Protein AF-G3PM82-F1 (afdb_monomer)

Solvent-accessible surface area (backbone atoms only — not comparable to full-atom values): 16619 Å² total; per-residue (Å²): 110,69,71,59,53,49,53,54,51,49,52,54,50,53,56,52,40,70,67,42,54,82,93,47,42,71,55,34,51,50,52,50,54,42,49,48,44,59,65,75,55,52,67,72,57,50,78,48,68,50,74,61,22,32,58,76,69,50,42,43,78,74,41,49,63,43,53,50,53,34,48,54,30,49,53,53,30,51,56,34,45,52,56,34,51,55,49,53,50,50,50,37,75,74,34,44,57,97,89,51,92,56,72,83,80,55,70,69,57,50,50,51,48,49,53,36,47,49,53,30,56,50,33,49,51,51,30,51,51,41,46,51,53,41,51,58,51,51,61,55,51,56,71,38,93,74,36,51,67,44,25,65,64,50,38,52,51,50,50,52,35,51,53,34,62,73,67,61,85,64,91,77,84,74,79,72,75,88,64,97,76,76,50,72,68,60,50,51,50,52,41,52,51,32,53,74,70,63,38,41,55,59,35,55,52,48,41,59,54,44,20,72,78,38,68,64,44,92,55,30,44,92,89,49,60,64,62,61,37,51,52,51,54,50,52,55,60,74,39,64,98,55,74,21,47,38,30,59,32,64,67,92,60,83,52,61,67,44,53,52,52,45,50,51,47,50,51,53,48,51,53,52,49,52,53,54,51,52,54,52,54,52,53,53,55,54,50,57,59,52,62,73,72,69,72,135

Sequence (296 aa):
LFQNIQRKFGSITHASVRFLGERLQRMGNQFLSSLEVMTSRSQCPTVLLDAETLVSCGLLETLKFSVLELQEHLDTYNAKREAAEAWLENCRKTFGDKDGGQGPNTHAQELELCRRLYKLHFQLLLLFQAYCKLISRVDTMKREAEVTNMSEELTVLESCLKDAETGSDGPEDVCMTESPQTNTETAIQSLIETLRARDFGSALSQVKVFRSLWPSDIFGSEADDAVQTLLHIYFRHQTLGQTGCLAVVGPSRDLSPASARLTELNLQIREALGRAQAVQALGVSTGLYRSTQTSP

Organism: Gasterosteus aculeatus (NCBI:txid69293)

pLDDT: mean 84.85, std 14.96, range [39.56, 98.31]

Radius of gyration: 25.25 Å; Cα contacts (8 Å, |Δi|>4): 262; chains: 1; bounding box: 61×33×91 Å

Secondary structure (DSSP, 8-state):
-HHHHHHHHHHHHHHHHHH--GGGHHHHHHHHHHHHHHHHS--PPEEEE-HHHHHHTSHHHHHHHHHHHHHHHHHHHHHHHHHHHHHHHHHHHHH--TTS---PPPHHHHHHHHHHHHHHHHHHHHHHHHHHHHHHHHHHHTTSTT-EE-HHHHHHHHHHHHHHHHH--S---------TT--HHHHHHHHHHHHHTT-HHHHHHHHHHHHHHSTTSTT--TTS-HHHHHHHHHHHHHTTT-SSEEEEES----SHHHHHHHHHHHHHHHHHHHHHHHHHHHHHHHHHHHHTS---

Structure (mmCIF, N/CA/C/O backbone):
data_AF-G3PM82-F1
#
_entry.id   AF-G3PM82-F1
#
loop_
_atom_site.group_PDB
_atom_site.id
_atom_site.type_symbol
_atom_site.label_atom_id
_atom_site.label_alt_id
_atom_site.label_comp_id
_atom_site.label_asym_id
_atom_site.label_entity_id
_atom_site.label_seq_id
_atom_site.pdbx_PDB_ins_code
_atom_site.Cartn_x
_atom_site.Cartn_y
_atom_site.Cartn_z
_atom_site.occupancy
_atom_site.B_iso_or_equiv
_atom_site.auth_seq_id
_atom_site.auth_comp_id
_atom_site.auth_asym_id
_atom_site.auth_atom_id
_atom_site.pdbx_PDB_model_num
ATOM 1 N N . LEU A 1 1 ? 2.591 -3.358 6.457 1.00 72.25 1 LEU A N 1
ATOM 2 C CA . LEU A 1 1 ? 2.849 -3.804 5.058 1.00 72.25 1 LEU A CA 1
ATOM 3 C C . LEU A 1 1 ? 2.966 -2.643 4.060 1.00 72.25 1 LEU A C 1
ATOM 5 O O . LEU A 1 1 ? 4.019 -2.492 3.449 1.00 72.25 1 LEU A O 1
ATOM 9 N N . PHE A 1 2 ? 1.927 -1.817 3.894 1.00 77.56 2 PHE A N 1
ATOM 10 C CA . PHE A 1 2 ? 1.880 -0.772 2.859 1.00 77.56 2 PHE A CA 1
ATOM 11 C C . PHE A 1 2 ? 3.027 0.255 2.938 1.00 77.56 2 PHE A C 1
ATOM 13 O O . PHE A 1 2 ? 3.678 0.518 1.931 1.00 77.56 2 PHE A O 1
ATOM 20 N N . GLN A 1 3 ? 3.371 0.739 4.136 1.00 77.56 3 GLN A N 1
ATOM 21 C CA . GLN A 1 3 ? 4.519 1.639 4.339 1.00 77.56 3 GLN A CA 1
ATOM 22 C C . GLN A 1 3 ? 5.852 1.030 3.854 1.00 77.56 3 GLN A C 1
ATOM 24 O O . GLN A 1 3 ? 6.690 1.713 3.266 1.00 77.56 3 GLN A O 1
ATOM 29 N N . ASN A 1 4 ? 6.053 -0.279 4.052 1.00 83.81 4 ASN A N 1
ATOM 30 C CA . ASN A 1 4 ? 7.244 -0.986 3.573 1.00 83.81 4 ASN A CA 1
ATOM 31 C C . ASN A 1 4 ? 7.262 -1.047 2.036 1.00 83.81 4 ASN A C 1
ATOM 33 O O . ASN A 1 4 ? 8.284 -0.746 1.416 1.00 83.81 4 ASN A O 1
ATOM 37 N N . ILE A 1 5 ? 6.110 -1.355 1.424 1.00 88.62 5 ILE A N 1
ATOM 38 C CA . ILE A 1 5 ? 5.932 -1.323 -0.033 1.00 88.62 5 ILE A CA 1
ATOM 39 C C . ILE A 1 5 ? 6.270 0.067 -0.577 1.00 88.62 5 ILE A C 1
ATOM 41 O O . ILE A 1 5 ? 7.096 0.153 -1.481 1.00 88.62 5 ILE A O 1
ATOM 45 N N . GLN A 1 6 ? 5.716 1.140 0.000 1.00 87.25 6 GLN A N 1
ATOM 46 C CA . GLN A 1 6 ? 5.994 2.521 -0.411 1.00 87.25 6 GLN A CA 1
ATOM 47 C C . GLN A 1 6 ? 7.481 2.871 -0.309 1.00 87.25 6 GLN A C 1
ATOM 49 O O . GLN A 1 6 ? 8.041 3.427 -1.251 1.00 87.25 6 GLN A O 1
ATOM 54 N N . ARG A 1 7 ? 8.149 2.507 0.794 1.00 89.44 7 ARG A N 1
ATOM 55 C CA . ARG A 1 7 ? 9.582 2.777 0.992 1.00 89.44 7 ARG A CA 1
ATOM 56 C C . ARG A 1 7 ? 10.444 2.088 -0.066 1.00 89.44 7 ARG A C 1
ATOM 58 O O . ARG A 1 7 ? 11.275 2.733 -0.704 1.00 89.44 7 ARG A O 1
ATOM 65 N N . LYS A 1 8 ? 10.228 0.785 -0.280 1.00 92.44 8 LYS A N 1
ATOM 66 C CA . LYS A 1 8 ? 10.962 0.002 -1.288 1.00 92.44 8 LYS A CA 1
ATOM 67 C C . LYS A 1 8 ? 10.672 0.504 -2.702 1.00 92.44 8 LYS A C 1
ATOM 69 O O . LYS A 1 8 ? 11.597 0.689 -3.487 1.00 92.44 8 LYS A O 1
ATOM 74 N N . PHE A 1 9 ? 9.405 0.783 -3.000 1.00 94.44 9 PHE A N 1
ATOM 75 C CA . PHE A 1 9 ? 8.969 1.328 -4.282 1.00 94.44 9 PHE A CA 1
ATOM 76 C C . PHE A 1 9 ? 9.581 2.703 -4.573 1.00 94.44 9 PHE A C 1
ATOM 78 O O . PHE A 1 9 ? 10.056 2.951 -5.681 1.00 94.44 9 PHE A O 1
ATOM 85 N N . GLY A 1 10 ? 9.628 3.586 -3.575 1.00 95.06 10 GLY A N 1
ATOM 86 C CA . GLY A 1 10 ? 10.285 4.883 -3.690 1.00 95.06 10 GLY A CA 1
ATOM 87 C C . GLY A 1 10 ? 11.775 4.735 -3.971 1.00 95.06 10 GLY A C 1
ATOM 88 O O . GLY A 1 10 ? 12.281 5.324 -4.926 1.00 95.06 10 GLY A O 1
ATOM 89 N N . SER A 1 11 ? 12.462 3.884 -3.204 1.00 95.31 11 SER A N 1
ATOM 90 C CA . SER A 1 11 ? 13.895 3.619 -3.374 1.00 95.31 11 SER A CA 1
ATOM 91 C C . SER A 1 11 ? 14.235 3.134 -4.788 1.00 95.31 11 SER A C 1
ATOM 93 O O . SER A 1 11 ? 15.052 3.757 -5.473 1.00 95.31 11 SER A O 1
ATOM 95 N N . ILE A 1 12 ? 13.561 2.083 -5.270 1.00 96.25 12 ILE A N 1
ATOM 96 C CA . ILE A 1 12 ? 13.831 1.526 -6.601 1.00 96.25 12 ILE A CA 1
ATOM 97 C C . ILE A 1 12 ? 13.481 2.515 -7.719 1.00 96.25 12 ILE A C 1
ATOM 99 O O . ILE A 1 12 ? 14.230 2.622 -8.692 1.00 96.25 12 ILE A O 1
ATOM 103 N N . THR A 1 13 ? 12.391 3.276 -7.581 1.00 97.00 13 THR A N 1
ATOM 104 C CA . THR A 1 13 ? 11.971 4.262 -8.587 1.00 97.00 13 THR A CA 1
ATOM 105 C C . THR A 1 13 ? 12.987 5.392 -8.691 1.00 97.00 13 THR A C 1
ATOM 107 O O . THR A 1 13 ? 13.466 5.680 -9.786 1.00 97.00 13 THR A O 1
ATOM 110 N N . HIS A 1 14 ? 13.395 5.987 -7.566 1.00 96.38 14 HIS A N 1
ATOM 111 C CA . HIS A 1 14 ? 14.404 7.046 -7.563 1.00 96.38 14 HIS A CA 1
ATOM 112 C C . HIS A 1 14 ? 15.742 6.570 -8.126 1.00 96.38 14 HIS A C 1
ATOM 114 O O . HIS A 1 14 ? 16.330 7.253 -8.966 1.00 96.38 14 HIS A O 1
ATOM 120 N N . ALA A 1 15 ? 16.214 5.396 -7.702 1.00 94.25 15 ALA A N 1
ATOM 121 C CA . ALA A 1 15 ? 17.472 4.842 -8.187 1.00 94.25 15 ALA A CA 1
ATOM 122 C C . ALA A 1 15 ? 17.413 4.538 -9.695 1.00 94.25 15 ALA A C 1
ATOM 124 O O . ALA A 1 15 ? 18.350 4.852 -10.429 1.00 94.25 15 ALA A O 1
ATOM 125 N N . SER A 1 16 ? 16.284 4.014 -10.180 1.00 94.31 16 SER A N 1
ATOM 126 C CA . SER A 1 16 ? 16.083 3.746 -11.605 1.00 94.31 16 SER A CA 1
ATOM 127 C C . SER A 1 16 ? 16.054 5.029 -12.432 1.00 94.31 16 SER A C 1
ATOM 129 O O . SER A 1 16 ? 16.723 5.106 -13.456 1.00 94.31 16 SER A O 1
ATOM 131 N N . VAL A 1 17 ? 15.329 6.060 -11.986 1.00 94.25 17 VAL A N 1
ATOM 132 C CA . VAL A 1 17 ? 15.235 7.346 -12.698 1.00 94.25 17 VAL A CA 1
ATOM 133 C C . VAL A 1 17 ? 16.581 8.071 -12.731 1.00 94.25 17 VAL A C 1
ATOM 135 O O . VAL A 1 17 ? 16.946 8.620 -13.769 1.00 94.25 17 VAL A O 1
ATOM 138 N N . ARG A 1 18 ? 17.364 8.012 -11.644 1.00 90.94 18 ARG A N 1
ATOM 139 C CA . ARG A 1 18 ? 18.742 8.533 -11.616 1.00 90.94 18 ARG A CA 1
ATOM 140 C C . ARG A 1 18 ? 19.641 7.847 -12.640 1.00 90.94 18 ARG A C 1
ATOM 142 O O . ARG A 1 18 ? 20.514 8.506 -13.200 1.00 90.94 18 ARG A O 1
ATOM 149 N N . PHE A 1 19 ? 19.417 6.565 -12.923 1.00 88.62 19 PHE A N 1
ATOM 150 C CA . PHE A 1 19 ? 20.178 5.829 -13.930 1.00 88.62 19 PHE A CA 1
ATOM 151 C C . PHE A 1 19 ? 19.865 6.284 -15.369 1.00 88.62 19 PHE A C 1
ATOM 153 O O . PHE A 1 19 ? 20.760 6.282 -16.213 1.00 88.62 19 PHE A O 1
ATOM 160 N N . LEU A 1 20 ? 18.646 6.757 -15.650 1.00 89.81 20 LEU A N 1
ATOM 161 C CA . LEU A 1 20 ? 18.225 7.156 -17.001 1.00 89.81 20 LEU A CA 1
ATOM 162 C C . LEU A 1 20 ? 19.025 8.352 -17.550 1.00 89.81 20 LEU A C 1
ATOM 164 O O . LEU A 1 20 ? 19.278 9.335 -16.849 1.00 89.81 20 LEU A O 1
ATOM 168 N N . GLY A 1 21 ? 19.408 8.290 -18.824 1.00 87.44 21 GLY A N 1
ATOM 169 C CA . GLY A 1 21 ? 19.969 9.407 -19.580 1.00 87.44 21 GLY A CA 1
ATOM 170 C C . GLY A 1 21 ? 18.910 10.405 -20.060 1.00 87.44 21 GLY A C 1
ATOM 171 O O . GLY A 1 21 ? 17.703 10.156 -19.994 1.00 87.44 21 GLY A O 1
ATOM 172 N N . GLU A 1 22 ? 19.363 11.546 -20.589 1.00 87.19 22 GLU A N 1
ATOM 173 C CA . GLU A 1 22 ? 18.525 12.693 -20.995 1.00 87.19 22 GLU A CA 1
ATOM 174 C C . GLU A 1 22 ? 17.340 12.320 -21.899 1.00 87.19 22 GLU A C 1
ATOM 176 O O . GLU A 1 22 ? 16.237 12.846 -21.748 1.00 87.19 22 GLU A O 1
ATOM 181 N N . ARG A 1 23 ? 17.532 11.348 -22.798 1.00 87.44 23 ARG A N 1
ATOM 182 C CA . ARG A 1 23 ? 16.510 10.895 -23.759 1.00 87.44 23 ARG A CA 1
ATOM 183 C C . ARG A 1 23 ? 15.268 10.305 -23.090 1.00 87.44 23 ARG A C 1
ATOM 185 O O . ARG A 1 23 ? 14.182 10.373 -23.661 1.00 87.44 23 ARG A O 1
ATOM 192 N N . LEU A 1 24 ? 15.423 9.721 -21.902 1.00 91.50 24 LEU A N 1
ATOM 193 C CA . LEU A 1 24 ? 14.350 9.069 -21.150 1.00 91.50 24 LEU A CA 1
ATOM 194 C C . LEU A 1 24 ? 13.946 9.857 -19.896 1.00 91.50 24 LEU A C 1
ATOM 196 O O . LEU A 1 24 ? 13.028 9.439 -19.193 1.00 91.50 24 LEU A O 1
ATOM 200 N N . GLN A 1 25 ? 14.539 11.032 -19.650 1.00 89.88 25 GLN A N 1
ATOM 201 C CA . GLN A 1 25 ? 14.240 11.867 -18.477 1.00 89.88 25 GLN A CA 1
ATOM 202 C C . GLN A 1 25 ? 12.761 12.244 -18.365 1.00 89.88 25 GLN A C 1
ATOM 204 O O . GLN A 1 25 ? 12.193 12.193 -17.279 1.00 89.88 25 GLN A O 1
ATOM 209 N N . ARG A 1 26 ? 12.084 12.539 -19.485 1.00 92.69 26 ARG A N 1
ATOM 210 C CA . ARG A 1 26 ? 10.634 12.816 -19.467 1.00 92.69 26 ARG A CA 1
ATOM 211 C C . ARG A 1 26 ? 9.824 11.639 -18.919 1.00 92.69 26 ARG A C 1
ATOM 213 O O . ARG A 1 26 ? 8.893 11.854 -18.152 1.00 92.69 26 ARG A O 1
ATOM 220 N N . MET A 1 27 ? 10.188 10.412 -19.291 1.00 94.50 27 MET A N 1
ATOM 221 C CA . MET A 1 27 ? 9.552 9.200 -18.767 1.00 94.50 27 MET A CA 1
ATOM 222 C C . MET A 1 27 ? 9.918 8.988 -17.294 1.00 94.50 27 MET A C 1
ATOM 224 O O . MET A 1 27 ? 9.054 8.653 -16.491 1.00 94.50 27 MET A O 1
ATOM 228 N N . GLY A 1 28 ? 11.172 9.268 -16.925 1.00 95.56 28 GLY A N 1
ATOM 229 C CA . GLY A 1 28 ? 11.622 9.303 -15.534 1.00 95.56 28 GLY A CA 1
ATOM 230 C C . GLY A 1 28 ? 10.757 10.211 -14.657 1.00 95.56 28 GLY A C 1
ATOM 231 O O . GLY A 1 28 ? 10.273 9.783 -13.613 1.00 95.56 28 GLY A O 1
ATOM 232 N N . ASN A 1 29 ? 10.458 11.421 -15.128 1.00 96.38 29 ASN A N 1
ATOM 233 C CA . ASN A 1 29 ? 9.584 12.357 -14.421 1.00 96.38 29 ASN A CA 1
ATOM 234 C C . ASN A 1 29 ? 8.150 11.828 -14.274 1.00 96.38 29 ASN A C 1
ATOM 236 O O . ASN A 1 29 ? 7.549 12.006 -13.221 1.00 96.38 29 ASN A O 1
ATOM 240 N N . GLN A 1 30 ? 7.611 11.124 -15.276 1.00 96.94 30 GLN A N 1
ATOM 241 C CA . GLN A 1 30 ? 6.291 10.489 -15.161 1.00 96.94 30 GLN A CA 1
ATOM 242 C C . GLN A 1 30 ? 6.272 9.383 -14.094 1.00 96.94 30 GLN A C 1
ATOM 244 O O . GLN A 1 30 ? 5.298 9.273 -13.347 1.00 96.94 30 GLN A O 1
ATOM 249 N N . PHE A 1 31 ? 7.348 8.596 -13.976 1.00 97.62 31 PHE A N 1
ATOM 250 C CA . PHE A 1 31 ? 7.500 7.633 -12.882 1.00 97.62 31 PHE A CA 1
ATOM 251 C C . PHE A 1 31 ? 7.539 8.326 -11.517 1.00 97.62 31 PHE A C 1
ATOM 253 O O . PHE A 1 31 ? 6.850 7.888 -10.598 1.00 97.62 31 PHE A O 1
ATOM 260 N N . LEU A 1 32 ? 8.272 9.436 -11.391 1.00 97.06 32 LEU A N 1
ATOM 261 C CA . LEU A 1 32 ? 8.309 10.222 -10.155 1.00 97.06 32 LEU A CA 1
ATOM 262 C C . LEU A 1 32 ? 6.938 10.815 -9.804 1.00 97.06 32 LEU A C 1
ATOM 264 O O . LEU A 1 32 ? 6.521 10.719 -8.655 1.00 97.06 32 LEU A O 1
ATOM 268 N N . SER A 1 33 ? 6.187 11.335 -10.780 1.00 96.31 33 SER A N 1
ATOM 269 C CA . SER A 1 33 ? 4.808 11.789 -10.554 1.00 96.31 33 SER A CA 1
ATOM 270 C C . SER A 1 33 ? 3.883 10.645 -10.124 1.00 96.31 33 SER A C 1
ATOM 272 O O . SER A 1 33 ? 3.011 10.833 -9.280 1.00 96.31 33 SER A O 1
ATOM 274 N N . SER A 1 34 ? 4.062 9.440 -10.678 1.00 95.19 34 SER A N 1
ATOM 275 C CA . SER A 1 34 ? 3.316 8.251 -10.245 1.00 95.19 34 SER A CA 1
ATOM 276 C C . SER A 1 34 ? 3.664 7.865 -8.806 1.00 95.19 34 SER A C 1
ATOM 278 O O . SER A 1 34 ? 2.756 7.554 -8.037 1.00 95.19 34 SER A O 1
ATOM 280 N N . LEU A 1 35 ? 4.945 7.925 -8.432 1.00 94.50 35 LEU A N 1
ATOM 281 C CA . LEU A 1 35 ? 5.411 7.700 -7.065 1.00 94.50 35 LEU A CA 1
ATOM 282 C C . LEU A 1 35 ? 4.828 8.729 -6.089 1.00 94.50 35 LEU A C 1
ATOM 284 O O . LEU A 1 35 ? 4.377 8.353 -5.015 1.00 94.50 35 LEU A O 1
ATOM 288 N N . GLU A 1 36 ? 4.793 10.004 -6.465 1.00 93.06 36 GLU A N 1
ATOM 289 C CA . GLU A 1 36 ? 4.250 11.076 -5.629 1.00 93.06 36 GLU A CA 1
ATOM 290 C C . GLU A 1 36 ? 2.768 10.857 -5.305 1.00 93.06 36 GLU A C 1
ATOM 292 O O . GLU A 1 36 ? 2.355 10.987 -4.152 1.00 93.06 36 GLU A O 1
ATOM 297 N N . VAL A 1 37 ? 1.953 10.471 -6.292 1.00 91.12 37 VAL A N 1
ATOM 298 C CA . VAL A 1 37 ? 0.534 10.145 -6.058 1.00 91.12 37 VAL A CA 1
ATOM 299 C C . VAL A 1 37 ? 0.406 8.948 -5.104 1.00 91.12 37 VAL A C 1
ATOM 301 O O . VAL A 1 37 ? -0.406 8.988 -4.181 1.00 91.12 37 VAL A O 1
ATOM 304 N N . MET A 1 38 ? 1.258 7.937 -5.288 1.00 85.94 38 MET A N 1
ATOM 305 C CA . MET A 1 38 ? 1.384 6.726 -4.463 1.00 85.94 38 MET A CA 1
ATOM 306 C C . MET A 1 38 ? 1.875 6.967 -3.023 1.00 85.94 38 MET A C 1
ATOM 308 O O . MET A 1 38 ? 1.751 6.077 -2.181 1.00 85.94 38 MET A O 1
ATOM 312 N N . THR A 1 39 ? 2.498 8.103 -2.716 1.00 82.88 39 THR A N 1
ATOM 313 C CA . THR A 1 39 ? 3.009 8.401 -1.364 1.00 82.88 39 THR A CA 1
ATOM 314 C C . THR A 1 39 ? 2.178 9.459 -0.653 1.00 82.88 39 THR A C 1
ATOM 316 O O . THR A 1 39 ? 1.907 9.322 0.537 1.00 82.88 39 THR A O 1
ATOM 319 N N . SER A 1 40 ? 1.716 10.481 -1.376 1.00 77.25 40 SER A N 1
ATOM 320 C CA . SER A 1 40 ? 1.003 11.629 -0.801 1.00 77.25 40 SER A CA 1
ATOM 321 C C . SER A 1 40 ? -0.524 11.494 -0.809 1.00 77.25 40 SER A C 1
ATOM 323 O O . SER A 1 40 ? -1.192 12.092 0.035 1.00 77.25 4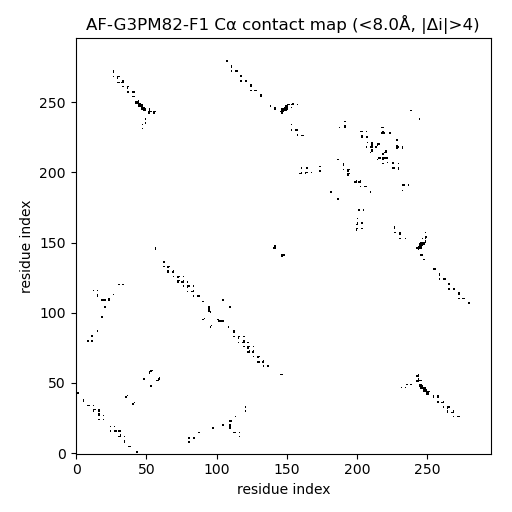0 SER A O 1
ATOM 325 N N . ARG A 1 41 ? -1.103 10.727 -1.747 1.00 64.50 41 ARG A N 1
ATOM 326 C CA . ARG A 1 41 ? -2.565 10.676 -1.969 1.00 64.50 41 ARG A CA 1
ATOM 327 C C . ARG A 1 41 ? -3.205 9.313 -1.719 1.00 64.50 41 ARG A C 1
ATOM 329 O O . ARG A 1 41 ? -4.421 9.202 -1.828 1.00 64.50 41 ARG A O 1
ATOM 336 N N . SER A 1 42 ? -2.420 8.302 -1.365 1.00 62.66 42 SER A N 1
ATOM 337 C CA . SER A 1 42 ? -2.883 6.921 -1.171 1.00 62.66 42 SER A CA 1
ATOM 338 C C . SER A 1 42 ? -2.563 6.389 0.225 1.00 62.66 42 SER A C 1
ATOM 340 O O . SER A 1 42 ? -2.147 5.242 0.370 1.00 62.66 42 SER A O 1
ATOM 342 N N . GLN A 1 43 ? -2.712 7.219 1.259 1.00 75.31 43 GLN A N 1
ATOM 343 C CA . GLN A 1 43 ? -2.681 6.721 2.634 1.00 75.31 43 GLN A CA 1
ATOM 344 C C . GLN A 1 43 ? -3.867 5.767 2.819 1.00 75.31 43 GLN A C 1
ATOM 346 O O . GLN A 1 43 ? -5.023 6.175 2.753 1.00 75.31 43 GLN A O 1
ATOM 351 N N . CYS A 1 44 ? -3.551 4.483 2.938 1.00 76.44 44 CYS A N 1
ATOM 352 C CA . CYS A 1 44 ? -4.514 3.394 2.979 1.00 76.44 44 CYS A CA 1
ATOM 353 C C . CYS A 1 44 ? -4.989 3.174 4.424 1.00 76.44 44 CYS A C 1
ATOM 355 O O . CYS A 1 44 ? -4.127 3.109 5.304 1.00 76.44 44 CYS A O 1
ATOM 357 N N . PRO A 1 45 ? -6.302 3.050 4.690 1.00 85.94 45 PRO A N 1
ATOM 358 C CA . PRO A 1 45 ? -6.790 2.764 6.035 1.00 85.94 45 PRO A CA 1
ATOM 359 C C . PRO A 1 45 ? -6.380 1.372 6.559 1.00 85.94 45 PRO A C 1
ATOM 361 O O . PRO A 1 45 ? -6.242 0.391 5.828 1.00 85.94 45 PRO A O 1
ATOM 364 N N . THR A 1 46 ? -6.224 1.245 7.866 1.00 86.62 46 THR A N 1
ATOM 365 C CA . THR A 1 46 ? -6.069 -0.043 8.541 1.00 86.62 46 THR A CA 1
ATOM 366 C C . THR A 1 46 ? -7.453 -0.639 8.797 1.00 86.62 46 THR A C 1
ATOM 368 O O . THR A 1 46 ? -8.324 0.028 9.352 1.00 86.62 46 THR A O 1
ATOM 371 N N . VAL A 1 47 ? -7.661 -1.895 8.393 1.00 87.75 47 VAL A N 1
ATOM 372 C CA . VAL A 1 47 ? -8.878 -2.661 8.702 1.00 87.75 47 VAL A CA 1
ATOM 373 C C . VAL A 1 47 ? -8.577 -3.615 9.853 1.00 87.75 47 VAL A C 1
ATOM 375 O O . VAL A 1 47 ? -7.643 -4.411 9.763 1.00 87.75 47 VAL A O 1
ATOM 378 N N . LEU A 1 48 ? -9.376 -3.535 10.911 1.00 89.31 48 LEU A N 1
ATOM 379 C CA . LEU A 1 48 ? -9.296 -4.344 12.120 1.00 89.31 48 LEU A CA 1
ATOM 380 C C . LEU A 1 48 ? -10.562 -5.185 12.232 1.00 89.31 48 LEU A C 1
ATOM 382 O O . LEU A 1 48 ? -11.670 -4.653 12.257 1.00 89.31 48 LEU A O 1
ATOM 386 N N . LEU A 1 49 ? -10.373 -6.498 12.263 1.00 86.81 49 LEU A N 1
ATOM 387 C CA . LEU A 1 49 ? -11.414 -7.517 12.301 1.00 86.81 49 LEU A CA 1
ATOM 388 C C . LEU A 1 49 ? -10.915 -8.646 13.192 1.00 86.81 49 LEU A C 1
ATOM 390 O O . LEU A 1 49 ? -9.766 -9.076 13.045 1.00 86.81 49 LEU A O 1
ATOM 394 N N . ASP A 1 50 ? -11.760 -9.146 14.083 1.00 82.25 50 ASP A N 1
ATOM 395 C CA . ASP A 1 50 ? -11.479 -10.405 14.757 1.00 82.25 50 ASP A CA 1
ATOM 396 C C . ASP A 1 50 ? -11.888 -11.600 13.869 1.00 82.25 50 ASP A C 1
ATOM 398 O O . ASP A 1 50 ? -12.711 -11.501 12.949 1.00 82.25 50 ASP A O 1
ATOM 402 N N . ALA A 1 51 ? -11.249 -12.746 14.106 1.00 80.56 51 ALA A N 1
ATOM 403 C CA . ALA A 1 51 ? -11.449 -13.941 13.290 1.00 80.56 51 ALA A CA 1
ATOM 404 C C . ALA A 1 51 ? -12.857 -14.537 13.447 1.00 80.56 51 ALA A C 1
ATOM 406 O O . ALA A 1 51 ? -13.367 -15.153 12.510 1.00 80.56 51 ALA A O 1
ATOM 407 N N . GLU A 1 52 ? -13.484 -14.354 14.609 1.00 80.94 52 GLU A N 1
ATOM 408 C CA . GLU A 1 52 ? -14.815 -14.878 14.892 1.00 80.94 52 GLU A CA 1
ATOM 409 C C . GLU A 1 52 ? -15.876 -14.101 14.109 1.00 80.94 52 GLU A C 1
ATOM 411 O O . GLU A 1 52 ? -16.738 -14.715 13.485 1.00 80.94 52 GLU A O 1
ATOM 416 N N . THR A 1 53 ? -15.751 -12.776 14.029 1.00 78.38 53 THR A N 1
ATOM 417 C CA . THR A 1 53 ? -16.549 -11.886 13.176 1.00 78.38 53 THR A CA 1
ATOM 418 C C . THR A 1 53 ? -16.407 -12.234 11.699 1.00 78.38 53 THR A C 1
ATOM 420 O O . THR A 1 53 ? -17.399 -12.263 10.968 1.00 78.38 53 THR A O 1
ATOM 423 N N . LEU A 1 54 ? -15.189 -12.560 11.246 1.00 79.69 54 LEU A N 1
ATOM 424 C CA . LEU A 1 54 ? -14.955 -12.944 9.854 1.00 79.69 54 LEU A CA 1
ATOM 425 C C . LEU A 1 54 ? -15.783 -14.180 9.459 1.00 79.69 54 LEU A C 1
ATOM 427 O O . LEU A 1 54 ? -16.319 -14.237 8.352 1.00 79.69 54 LEU A O 1
ATOM 431 N N . VAL A 1 55 ? -15.901 -15.157 10.359 1.00 82.56 55 VAL A N 1
ATOM 432 C CA . VAL A 1 55 ? -16.642 -16.403 10.115 1.00 82.56 55 VAL A CA 1
ATOM 433 C C . VAL A 1 55 ? -18.138 -16.232 10.391 1.00 82.56 55 VAL A C 1
ATOM 435 O O . VAL A 1 55 ? -18.957 -16.565 9.536 1.00 82.56 55 VAL A O 1
ATOM 438 N N . SER A 1 56 ? -18.496 -15.701 11.560 1.00 79.44 56 SER A N 1
ATOM 439 C CA . SER A 1 56 ? -19.867 -15.699 12.090 1.00 79.44 56 SER A CA 1
ATOM 440 C C . SER A 1 56 ? -20.801 -14.751 11.345 1.00 79.44 56 SER A C 1
ATOM 442 O O . SER A 1 56 ? -21.970 -15.074 11.169 1.00 79.44 56 SER A O 1
ATOM 444 N N . CYS A 1 57 ? -20.284 -13.629 10.837 1.00 75.00 57 CYS A N 1
ATOM 445 C CA . CYS A 1 57 ? -21.062 -12.668 10.049 1.00 75.00 57 CYS A CA 1
ATOM 446 C C . CYS A 1 57 ? -20.987 -12.952 8.533 1.00 75.00 57 CYS A C 1
ATOM 448 O O . CYS A 1 57 ? -21.347 -12.107 7.721 1.00 75.00 57 CYS A O 1
ATOM 450 N N . GLY A 1 58 ? -20.452 -14.107 8.108 1.00 75.69 58 GLY A N 1
ATOM 451 C CA . GLY A 1 58 ? -20.337 -14.469 6.686 1.00 75.69 58 GLY A CA 1
ATOM 452 C C . GLY A 1 58 ? -19.353 -13.609 5.878 1.00 75.69 58 GLY A C 1
ATOM 453 O O . GLY A 1 58 ? -19.269 -13.735 4.654 1.00 75.69 58 GLY A O 1
ATOM 454 N N . LEU A 1 59 ? -18.566 -12.759 6.543 1.00 78.31 59 LEU A N 1
ATOM 455 C CA . LEU A 1 59 ? -17.645 -11.823 5.896 1.00 78.31 59 LEU A CA 1
ATOM 456 C C . LEU A 1 59 ? -16.531 -12.542 5.138 1.00 78.31 59 LEU A C 1
ATOM 458 O O . LEU A 1 59 ? -16.062 -12.047 4.115 1.00 78.31 59 LEU A O 1
ATOM 462 N N . LEU A 1 60 ? -16.120 -13.721 5.608 1.00 82.56 60 LEU A N 1
ATOM 463 C CA . LEU A 1 60 ? -15.134 -14.556 4.937 1.00 82.56 60 LEU A CA 1
ATOM 464 C C . LEU A 1 60 ? -15.556 -14.847 3.496 1.00 82.56 60 LEU A C 1
ATOM 466 O O . LEU A 1 60 ? -14.757 -14.689 2.580 1.00 82.56 60 LEU A O 1
ATOM 470 N N . GLU A 1 61 ? -16.816 -15.215 3.276 1.00 82.94 61 GLU A N 1
ATOM 471 C CA . GLU A 1 61 ? -17.328 -15.541 1.944 1.00 82.94 61 GLU A CA 1
ATOM 472 C C . GLU A 1 61 ? -17.350 -14.314 1.022 1.00 82.94 61 GLU A C 1
ATOM 474 O O . GLU A 1 61 ? -17.028 -14.418 -0.165 1.00 82.94 61 GLU A O 1
ATOM 479 N N . THR A 1 62 ? -17.624 -13.137 1.586 1.00 82.88 62 THR A N 1
ATOM 480 C CA . THR A 1 62 ? -17.642 -11.850 0.877 1.00 82.88 62 THR A CA 1
ATOM 481 C C . THR A 1 62 ? -16.236 -11.332 0.546 1.00 82.88 62 THR A C 1
ATOM 483 O O . THR A 1 62 ? -16.001 -10.763 -0.531 1.00 82.88 62 THR A O 1
ATOM 486 N N . LEU A 1 63 ? -15.278 -11.524 1.458 1.00 87.38 63 LEU A N 1
ATOM 487 C CA . LEU A 1 63 ? -13.939 -10.940 1.381 1.00 87.38 63 LEU A CA 1
ATOM 488 C C . LEU A 1 63 ? -12.878 -11.895 0.819 1.00 87.38 63 LEU A C 1
ATOM 490 O O . LEU A 1 63 ? -11.888 -11.406 0.272 1.00 87.38 63 LEU A O 1
ATOM 494 N N . LYS A 1 64 ? -13.063 -13.225 0.885 1.00 89.19 64 LYS A N 1
ATOM 495 C CA . LYS A 1 64 ? -12.025 -14.215 0.520 1.00 89.19 64 LYS A CA 1
ATOM 496 C C . LYS A 1 64 ? -11.420 -13.966 -0.854 1.00 89.19 64 LYS A C 1
ATOM 498 O O . LYS A 1 64 ? -10.203 -13.954 -0.999 1.00 89.19 64 LYS A O 1
ATOM 503 N N . PHE A 1 65 ? -12.255 -13.701 -1.857 1.00 91.69 65 PHE A N 1
ATOM 504 C CA . PHE A 1 65 ? -11.774 -13.475 -3.217 1.00 91.69 65 PHE A CA 1
ATOM 505 C C . PHE A 1 65 ? -11.024 -12.148 -3.351 1.00 91.69 65 PHE A C 1
ATOM 507 O O . PHE A 1 65 ? -10.056 -12.088 -4.099 1.00 91.69 65 PHE A O 1
ATOM 514 N N . SER A 1 66 ? -11.409 -11.111 -2.600 1.00 92.12 66 SER A N 1
ATOM 515 C CA . SER A 1 66 ? -10.662 -9.847 -2.563 1.00 92.12 66 SER A CA 1
ATOM 516 C C . SER A 1 66 ? -9.304 -10.003 -1.886 1.00 92.12 66 SER A C 1
ATOM 518 O O . SER A 1 66 ? -8.324 -9.430 -2.354 1.00 92.12 66 SER A O 1
ATOM 520 N N . VAL A 1 67 ? -9.223 -10.799 -0.817 1.00 90.81 67 VAL A N 1
ATOM 521 C CA . VAL A 1 67 ? -7.951 -11.101 -0.147 1.00 90.81 67 VAL A CA 1
ATOM 522 C C . VAL A 1 67 ? -7.041 -11.935 -1.055 1.00 90.81 67 VAL A C 1
ATOM 524 O O . VAL A 1 67 ? -5.855 -11.634 -1.159 1.00 90.81 67 VAL A O 1
ATOM 527 N N . LEU A 1 68 ? -7.585 -12.923 -1.773 1.00 94.12 68 LEU A N 1
ATOM 528 C CA . LEU A 1 68 ? -6.825 -13.708 -2.754 1.00 94.12 68 LEU A CA 1
ATOM 529 C C . LEU A 1 68 ? -6.350 -12.858 -3.946 1.00 94.12 68 LEU A C 1
ATOM 531 O O . LEU A 1 68 ? -5.197 -12.978 -4.348 1.00 94.12 68 LEU A O 1
ATOM 535 N N . GLU A 1 69 ? -7.195 -11.968 -4.481 1.00 95.38 69 GLU A N 1
ATOM 536 C CA . GLU A 1 69 ? -6.816 -11.007 -5.534 1.00 95.38 69 GLU A CA 1
ATOM 537 C C . GLU A 1 69 ? -5.660 -10.106 -5.063 1.00 95.38 69 GLU A C 1
ATOM 539 O O . GLU A 1 69 ? -4.682 -9.908 -5.785 1.00 95.38 69 GLU A O 1
ATOM 544 N N . LEU A 1 70 ? -5.732 -9.597 -3.828 1.00 94.38 70 LEU A N 1
ATOM 545 C CA . LEU A 1 70 ? -4.661 -8.808 -3.217 1.00 94.38 70 LEU A CA 1
ATOM 546 C C . LEU A 1 70 ? -3.360 -9.591 -3.065 1.00 94.38 70 LEU A C 1
ATOM 548 O O . LEU A 1 70 ? -2.295 -9.059 -3.382 1.00 94.38 70 LEU A O 1
ATOM 552 N N . GLN A 1 71 ? -3.449 -10.832 -2.588 1.00 95.06 71 GLN A N 1
ATOM 553 C CA . GLN A 1 71 ? -2.296 -11.707 -2.415 1.00 95.06 71 GLN A CA 1
ATOM 554 C C . GLN A 1 71 ? -1.600 -11.960 -3.758 1.00 95.06 71 GLN A C 1
ATOM 556 O O . GLN A 1 71 ? -0.403 -11.712 -3.882 1.00 95.06 71 GLN A O 1
ATOM 561 N N . GLU A 1 72 ? -2.357 -12.322 -4.794 1.00 97.56 72 GLU A N 1
ATOM 562 C CA . GLU A 1 72 ? -1.828 -12.540 -6.146 1.00 97.56 72 GLU A CA 1
ATOM 563 C C . GLU A 1 72 ? -1.159 -11.273 -6.709 1.00 97.56 72 GLU A C 1
ATOM 565 O O . GLU A 1 72 ? -0.064 -11.312 -7.291 1.00 97.56 72 GLU A O 1
ATOM 570 N N . HIS A 1 73 ? -1.785 -10.106 -6.506 1.00 97.44 73 HIS A N 1
ATOM 571 C CA . HIS A 1 73 ? -1.194 -8.843 -6.930 1.00 97.44 73 HIS A CA 1
ATOM 572 C C . HIS A 1 73 ? 0.100 -8.516 -6.183 1.00 97.44 73 HIS A C 1
ATOM 574 O O . HIS A 1 73 ? 1.029 -7.995 -6.811 1.00 97.44 73 HIS A O 1
ATOM 580 N N . LEU A 1 74 ? 0.165 -8.817 -4.884 1.00 96.31 74 LEU A N 1
ATOM 581 C CA . LEU A 1 74 ? 1.332 -8.601 -4.035 1.00 96.31 74 LEU A CA 1
ATOM 582 C C . LEU A 1 74 ? 2.491 -9.527 -4.420 1.00 96.31 74 LEU A C 1
ATOM 584 O O . LEU A 1 74 ? 3.627 -9.062 -4.537 1.00 96.31 74 LEU A O 1
ATOM 588 N N . ASP A 1 75 ? 2.213 -10.800 -4.683 1.00 97.69 75 ASP A N 1
ATOM 589 C CA . ASP A 1 75 ? 3.219 -11.776 -5.104 1.00 97.69 75 ASP A CA 1
ATOM 590 C C . ASP A 1 75 ? 3.806 -11.400 -6.463 1.00 97.69 75 ASP A C 1
ATOM 592 O O . ASP A 1 75 ? 5.028 -11.293 -6.629 1.00 97.69 75 ASP A O 1
ATOM 596 N N . THR A 1 76 ? 2.942 -11.047 -7.417 1.00 98.25 76 THR A N 1
ATOM 597 C CA . THR A 1 76 ? 3.393 -10.534 -8.713 1.00 98.25 76 THR A CA 1
ATOM 598 C C . THR A 1 76 ? 4.190 -9.235 -8.552 1.00 98.25 76 THR A C 1
ATOM 600 O O . THR A 1 76 ? 5.207 -9.056 -9.227 1.00 98.25 76 THR A O 1
ATOM 603 N N . TYR A 1 77 ? 3.773 -8.322 -7.665 1.00 97.81 77 TYR A N 1
ATOM 604 C CA . TYR A 1 77 ? 4.502 -7.080 -7.382 1.00 97.81 77 TYR A CA 1
ATOM 605 C C . TYR A 1 77 ? 5.915 -7.366 -6.868 1.00 97.81 77 TYR A C 1
ATOM 607 O O . TYR A 1 77 ? 6.874 -6.791 -7.386 1.00 97.81 77 TYR A O 1
ATOM 615 N N . ASN A 1 78 ? 6.058 -8.285 -5.909 1.00 97.44 78 ASN A N 1
ATOM 616 C CA . ASN A 1 78 ? 7.356 -8.687 -5.373 1.00 97.44 78 ASN A CA 1
ATOM 617 C C . ASN A 1 78 ? 8.264 -9.248 -6.476 1.00 97.44 78 ASN A C 1
ATOM 619 O O . ASN A 1 78 ? 9.392 -8.776 -6.625 1.00 97.44 78 ASN A O 1
ATOM 623 N N . ALA A 1 79 ? 7.744 -10.131 -7.334 1.00 98.12 79 ALA A N 1
ATOM 624 C CA . ALA A 1 79 ? 8.498 -10.669 -8.465 1.00 98.12 79 ALA A CA 1
ATOM 625 C C . ALA A 1 79 ? 8.928 -9.579 -9.472 1.00 98.12 79 ALA A C 1
ATOM 627 O O . ALA A 1 79 ? 10.046 -9.603 -9.993 1.00 98.12 79 ALA A O 1
ATOM 628 N N . LYS A 1 80 ? 8.068 -8.585 -9.766 1.00 98.19 80 LYS A N 1
ATOM 629 C CA . LYS A 1 80 ? 8.450 -7.445 -10.627 1.00 98.19 80 LYS A CA 1
ATOM 630 C C . LYS A 1 80 ? 9.491 -6.549 -9.964 1.00 98.19 80 LYS A C 1
ATOM 632 O O . LYS A 1 80 ? 10.372 -6.056 -10.669 1.00 98.19 80 LYS A O 1
ATOM 637 N N . ARG A 1 81 ? 9.391 -6.336 -8.648 1.00 97.81 81 ARG A N 1
ATOM 638 C CA . ARG A 1 81 ? 10.339 -5.524 -7.878 1.00 97.81 81 ARG A CA 1
ATOM 639 C C . ARG A 1 81 ? 11.724 -6.148 -7.952 1.00 97.81 81 ARG A C 1
ATOM 641 O O . ARG A 1 81 ? 12.646 -5.486 -8.410 1.00 97.81 81 ARG A O 1
ATOM 648 N N . GLU A 1 82 ? 11.837 -7.429 -7.619 1.00 97.62 82 GLU A N 1
ATOM 649 C CA . GLU A 1 82 ? 13.098 -8.177 -7.668 1.00 97.62 82 GLU A CA 1
ATOM 650 C C . GLU A 1 82 ? 13.705 -8.170 -9.075 1.00 97.62 82 GLU A C 1
ATOM 652 O O . GLU A 1 82 ? 14.896 -7.922 -9.253 1.00 97.62 82 GLU A O 1
ATOM 657 N N . ALA A 1 83 ? 12.877 -8.348 -10.109 1.00 97.44 83 ALA A N 1
ATOM 658 C CA . ALA A 1 83 ? 13.330 -8.287 -11.495 1.00 97.44 83 ALA A CA 1
ATOM 659 C C . ALA A 1 83 ? 13.858 -6.899 -11.905 1.00 97.44 83 ALA A C 1
ATOM 661 O O . ALA A 1 83 ? 14.749 -6.816 -12.758 1.00 97.44 83 ALA A O 1
ATOM 662 N N . ALA A 1 84 ? 13.296 -5.816 -11.367 1.00 97.44 84 ALA A N 1
ATOM 663 C CA . ALA A 1 84 ? 13.762 -4.454 -11.612 1.00 97.44 84 ALA A CA 1
ATOM 664 C C . ALA A 1 84 ? 15.022 -4.131 -10.787 1.00 97.44 84 ALA A C 1
ATOM 666 O O . ALA A 1 84 ? 15.961 -3.556 -11.332 1.00 97.44 84 ALA A O 1
ATOM 667 N N . GLU A 1 85 ? 15.086 -4.572 -9.527 1.00 96.44 85 GLU A N 1
ATOM 668 C CA . GLU A 1 85 ? 16.250 -4.421 -8.641 1.00 96.44 85 GLU A CA 1
ATOM 669 C C . GLU A 1 85 ? 17.469 -5.144 -9.214 1.00 96.44 85 GLU A C 1
ATOM 671 O O . GLU A 1 85 ? 18.534 -4.544 -9.349 1.00 96.44 85 GLU A O 1
ATOM 676 N N . ALA A 1 86 ? 17.302 -6.399 -9.639 1.00 95.94 86 ALA A N 1
ATOM 677 C CA . ALA A 1 86 ? 18.370 -7.189 -10.243 1.00 95.94 86 ALA A CA 1
ATOM 678 C C . ALA A 1 86 ? 18.896 -6.562 -11.544 1.00 95.94 86 ALA A C 1
ATOM 680 O O . ALA A 1 86 ? 20.100 -6.579 -11.801 1.00 95.94 86 ALA A O 1
ATOM 681 N N . TRP A 1 87 ? 18.008 -5.988 -12.366 1.00 95.31 87 TRP A N 1
ATOM 682 C CA . TRP A 1 87 ? 18.416 -5.296 -13.591 1.00 95.31 87 TRP A CA 1
ATOM 683 C C . TRP A 1 87 ? 19.198 -4.020 -13.281 1.00 95.31 87 TRP A C 1
ATOM 685 O O . TRP A 1 87 ? 20.265 -3.802 -13.848 1.00 95.31 87 TRP A O 1
ATOM 695 N N . LEU A 1 88 ? 18.698 -3.208 -12.349 1.00 93.12 88 LEU A N 1
ATOM 696 C CA . LEU A 1 88 ? 19.356 -1.979 -11.927 1.00 93.12 88 LEU A CA 1
ATOM 697 C C . LEU A 1 88 ? 20.734 -2.252 -11.304 1.00 93.12 88 LEU A C 1
ATOM 699 O O . LEU A 1 88 ? 21.691 -1.532 -11.576 1.00 93.12 88 LEU A O 1
ATOM 703 N N . GLU A 1 89 ? 20.854 -3.314 -10.510 1.00 92.81 89 GLU A N 1
ATOM 704 C CA . GLU A 1 89 ? 22.127 -3.736 -9.930 1.00 92.81 89 GLU A CA 1
ATOM 705 C C . GLU A 1 89 ? 23.123 -4.207 -10.998 1.00 92.81 89 GLU A C 1
ATOM 707 O O . GLU A 1 89 ? 24.294 -3.839 -10.957 1.00 92.81 89 GLU A O 1
ATOM 712 N N . ASN A 1 90 ? 22.667 -4.965 -11.998 1.00 91.12 90 ASN A N 1
ATOM 713 C CA . ASN A 1 90 ? 23.501 -5.352 -13.137 1.00 91.12 90 ASN A CA 1
ATOM 714 C C . ASN A 1 90 ? 23.995 -4.118 -13.915 1.00 91.12 90 ASN A C 1
ATOM 716 O O . ASN A 1 90 ? 25.179 -4.003 -14.236 1.00 91.12 90 ASN A O 1
ATOM 720 N N . CYS A 1 91 ? 23.107 -3.153 -14.144 1.00 88.19 91 CYS A N 1
ATOM 721 C CA . CYS A 1 91 ? 23.463 -1.878 -14.748 1.00 88.19 91 CYS A CA 1
ATOM 722 C C . CYS A 1 91 ? 24.561 -1.146 -13.951 1.00 88.19 91 CYS A C 1
ATOM 724 O O . CYS A 1 91 ? 25.572 -0.767 -14.538 1.00 88.19 91 CYS A O 1
ATOM 726 N N . ARG A 1 92 ? 24.431 -1.025 -12.623 1.00 87.25 92 ARG A N 1
ATOM 727 C CA . ARG A 1 92 ? 25.467 -0.412 -11.768 1.00 87.25 92 ARG A CA 1
ATOM 728 C C . ARG A 1 92 ? 26.805 -1.147 -11.825 1.00 87.25 92 ARG A C 1
ATOM 730 O O . ARG A 1 92 ? 27.844 -0.511 -11.951 1.00 87.25 92 ARG A O 1
ATOM 737 N N . LYS A 1 93 ? 26.794 -2.483 -11.776 1.00 86.56 93 LYS A N 1
ATOM 738 C CA . LYS A 1 93 ? 28.020 -3.297 -11.861 1.00 86.56 93 LYS A CA 1
ATOM 739 C C . LYS A 1 93 ? 28.741 -3.151 -13.199 1.00 86.56 93 LYS A C 1
ATOM 741 O O . LYS A 1 93 ? 29.961 -3.248 -13.239 1.00 86.56 93 LYS A O 1
ATOM 746 N N . THR A 1 94 ? 27.992 -2.948 -14.279 1.00 82.75 94 THR A N 1
ATOM 747 C CA . THR A 1 94 ? 28.549 -2.909 -15.637 1.00 82.75 94 THR A CA 1
ATOM 748 C C . THR A 1 94 ? 29.072 -1.521 -16.028 1.00 82.75 94 THR A C 1
ATOM 750 O O . THR A 1 94 ? 30.037 -1.442 -16.782 1.00 82.75 94 THR A O 1
ATOM 753 N N . PHE A 1 95 ? 28.465 -0.437 -15.525 1.00 73.81 95 PHE A N 1
ATOM 754 C CA . PHE A 1 95 ? 28.748 0.944 -15.968 1.00 73.81 95 PHE A CA 1
ATOM 755 C C . PHE A 1 95 ? 29.181 1.900 -14.844 1.00 73.81 95 PHE A C 1
ATOM 757 O O . PHE A 1 95 ? 29.423 3.077 -15.096 1.00 73.81 95 PHE A O 1
ATOM 764 N N . GLY A 1 96 ? 29.283 1.405 -13.607 1.00 67.19 96 GLY A N 1
ATOM 765 C CA . GLY A 1 96 ? 29.575 2.219 -12.428 1.00 67.19 96 GLY A CA 1
ATOM 766 C C . GLY A 1 96 ? 28.375 3.040 -11.945 1.00 67.19 96 GLY A C 1
ATOM 767 O O . GLY A 1 96 ? 27.339 3.142 -12.607 1.00 67.19 96 GLY A O 1
ATOM 768 N N . ASP A 1 97 ? 28.507 3.613 -10.749 1.00 62.84 97 ASP A N 1
ATOM 769 C CA . ASP A 1 97 ? 27.589 4.649 -10.273 1.00 62.84 97 ASP A CA 1
ATOM 770 C C . ASP A 1 97 ? 27.995 5.987 -10.911 1.00 62.84 97 ASP A C 1
ATOM 772 O O . ASP A 1 97 ? 29.183 6.227 -11.139 1.00 62.84 97 ASP A O 1
ATOM 776 N N . LYS A 1 98 ? 27.034 6.864 -11.224 1.00 60.16 98 LYS A N 1
ATOM 777 C CA . LYS A 1 98 ? 27.272 8.086 -12.030 1.00 60.16 98 LYS A CA 1
ATOM 778 C C . LYS A 1 98 ? 28.311 9.073 -11.446 1.00 60.16 98 LYS A C 1
ATOM 780 O O . LYS A 1 98 ? 28.657 10.026 -12.138 1.00 60.16 98 LYS A O 1
ATOM 785 N N . ASP A 1 99 ? 28.830 8.834 -10.241 1.00 55.19 99 ASP A N 1
ATOM 786 C CA . ASP A 1 99 ? 29.855 9.649 -9.570 1.00 55.19 99 ASP A CA 1
ATOM 787 C C . ASP A 1 99 ? 31.315 9.284 -9.908 1.00 55.19 99 ASP A C 1
ATOM 789 O O . ASP A 1 99 ? 32.227 10.033 -9.564 1.00 55.19 99 ASP A O 1
ATOM 793 N N . GLY A 1 100 ? 31.579 8.182 -10.616 1.00 40.69 100 GLY A N 1
ATOM 794 C CA . GLY A 1 100 ? 32.941 7.794 -11.003 1.00 40.69 100 GLY A CA 1
ATOM 795 C C . GLY A 1 100 ? 32.968 7.254 -12.423 1.00 40.69 100 GLY A C 1
ATOM 796 O O . GLY A 1 100 ? 32.578 6.117 -12.659 1.00 40.69 100 GLY A O 1
ATOM 797 N N . GLY A 1 101 ? 33.382 8.083 -13.383 1.00 50.06 101 GLY A N 1
ATOM 798 C CA . GLY A 1 101 ? 33.217 7.797 -14.806 1.00 50.06 101 GLY A CA 1
ATOM 799 C C . GLY A 1 101 ? 33.802 6.461 -15.274 1.00 50.06 101 GLY A C 1
ATOM 800 O O . GLY A 1 101 ? 34.988 6.218 -15.087 1.00 50.06 101 GLY A O 1
ATOM 801 N N . GLN A 1 102 ? 32.986 5.670 -15.983 1.00 44.31 102 GLN A N 1
ATOM 802 C 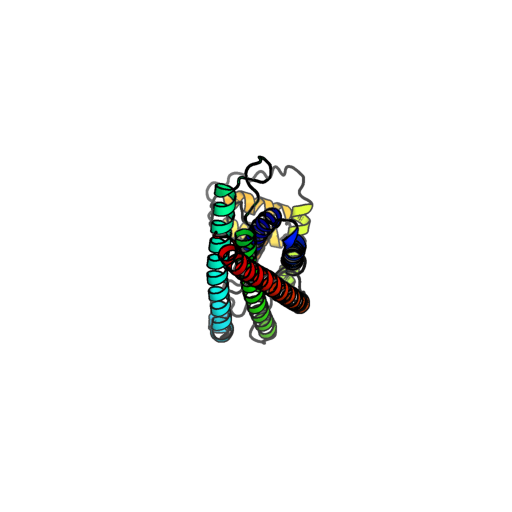CA . GLN A 1 102 ? 33.383 4.879 -17.157 1.00 44.31 102 GLN A CA 1
ATOM 803 C C . GLN A 1 102 ? 32.153 4.284 -17.879 1.00 44.31 102 GLN A C 1
ATOM 805 O O . GLN A 1 102 ? 31.560 3.308 -17.439 1.00 44.31 102 GLN A O 1
ATOM 810 N N . GLY A 1 103 ? 31.832 4.854 -19.050 1.00 52.59 103 GLY A N 1
ATOM 811 C CA . GLY A 1 103 ? 30.945 4.274 -20.071 1.00 52.59 103 GLY A CA 1
ATOM 812 C C . GLY A 1 103 ? 29.539 4.899 -20.156 1.00 52.59 103 GLY A C 1
ATOM 813 O O . GLY A 1 103 ? 28.817 4.903 -19.165 1.00 52.59 103 GLY A O 1
ATOM 814 N N . PRO A 1 104 ? 29.093 5.415 -21.321 1.00 58.06 104 PRO A N 1
ATOM 815 C CA . PRO A 1 104 ? 27.698 5.813 -21.496 1.00 58.06 104 PRO A CA 1
ATOM 816 C C . PRO A 1 104 ? 26.793 4.576 -21.406 1.00 58.06 104 PRO A C 1
ATOM 818 O O . PRO A 1 104 ? 26.999 3.606 -22.137 1.00 58.06 104 PRO A O 1
ATOM 821 N N . ASN A 1 105 ? 25.776 4.620 -20.539 1.00 64.50 105 ASN A N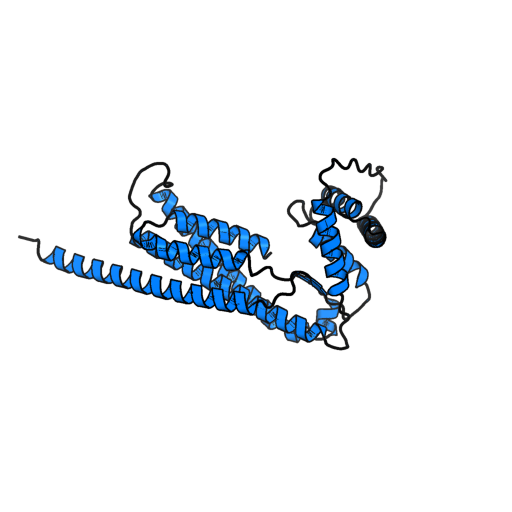 1
ATOM 822 C CA . ASN A 1 105 ? 24.729 3.598 -20.481 1.00 64.50 105 ASN A CA 1
ATOM 823 C C . ASN A 1 105 ? 24.183 3.324 -21.889 1.00 64.50 105 ASN A C 1
ATOM 825 O O . ASN A 1 105 ? 23.871 4.253 -22.643 1.00 64.50 105 ASN A O 1
ATOM 829 N N . THR A 1 106 ? 24.039 2.051 -22.266 1.00 78.75 106 THR A N 1
ATOM 830 C CA . THR A 1 106 ? 23.509 1.742 -23.598 1.00 78.75 106 THR A CA 1
ATOM 831 C C . THR A 1 106 ? 22.016 2.057 -23.613 1.00 78.75 106 THR A C 1
ATOM 833 O O . THR A 1 106 ? 21.273 1.573 -22.762 1.00 78.75 106 THR A O 1
ATOM 836 N N . HIS A 1 107 ? 21.541 2.801 -24.615 1.00 84.19 107 HIS A N 1
ATOM 837 C CA . HIS A 1 107 ? 20.124 3.173 -24.753 1.00 84.19 107 HIS A CA 1
ATOM 838 C C . HIS A 1 107 ? 19.153 1.979 -24.607 1.00 84.19 107 HIS A C 1
ATOM 840 O O . HIS A 1 107 ? 18.079 2.109 -24.025 1.00 84.19 107 HIS A O 1
ATOM 846 N N . ALA A 1 108 ? 19.556 0.792 -25.076 1.00 87.75 108 ALA A N 1
ATOM 847 C CA . ALA A 1 108 ? 18.793 -0.448 -24.932 1.00 87.75 108 ALA A CA 1
ATOM 848 C C . ALA A 1 108 ? 18.570 -0.869 -23.467 1.00 87.75 108 ALA A C 1
ATOM 850 O O . ALA A 1 108 ? 17.506 -1.380 -23.125 1.00 87.75 108 ALA A O 1
ATOM 851 N N . GLN A 1 109 ? 19.558 -0.654 -22.598 1.00 88.00 109 GLN A N 1
ATOM 852 C CA . GLN A 1 109 ? 19.498 -1.047 -21.191 1.00 88.00 109 GLN A CA 1
ATOM 853 C C . GLN A 1 109 ? 18.659 -0.081 -20.366 1.00 88.00 109 GLN A C 1
ATOM 855 O O . GLN A 1 109 ? 17.882 -0.524 -19.521 1.00 88.00 109 GLN A O 1
ATOM 860 N N . GLU A 1 110 ? 18.777 1.220 -20.644 1.00 90.56 110 GLU A N 1
ATOM 861 C CA . GLU A 1 110 ? 17.904 2.230 -20.047 1.00 90.56 110 GLU A CA 1
ATOM 862 C C . GLU A 1 110 ? 16.441 1.963 -20.419 1.00 90.56 110 GLU A C 1
ATOM 864 O O . GLU A 1 110 ? 15.552 2.046 -19.573 1.00 90.56 110 GLU A O 1
ATOM 869 N N . LEU A 1 111 ? 16.184 1.568 -21.671 1.00 93.31 111 LEU A N 1
ATOM 870 C CA . LEU A 1 111 ? 14.837 1.241 -22.123 1.00 93.31 111 LEU A CA 1
ATOM 871 C C . LEU A 1 111 ? 14.295 -0.047 -21.486 1.00 93.31 111 LEU A C 1
ATOM 873 O O . LEU A 1 111 ? 13.119 -0.101 -21.120 1.00 93.31 111 LEU A O 1
ATOM 877 N N . GLU A 1 112 ? 15.132 -1.072 -21.306 1.00 94.69 112 GLU A N 1
ATOM 878 C CA . GLU A 1 112 ? 14.741 -2.287 -20.581 1.00 94.69 112 GLU A CA 1
ATOM 879 C C . GLU A 1 112 ? 14.476 -2.003 -19.095 1.00 94.69 112 GLU A C 1
ATOM 881 O O . GLU A 1 112 ? 13.516 -2.540 -18.534 1.00 94.69 112 GLU A O 1
ATOM 886 N N . LEU A 1 113 ? 15.250 -1.105 -18.472 1.00 94.56 113 LEU A N 1
ATOM 887 C CA . LEU A 1 113 ? 14.981 -0.629 -17.115 1.00 94.56 113 LEU A CA 1
ATOM 888 C C . LEU A 1 113 ? 13.625 0.085 -17.053 1.00 94.56 113 LEU A C 1
ATOM 890 O O . LEU A 1 113 ? 12.796 -0.272 -16.217 1.00 94.56 113 LEU A O 1
ATOM 894 N N . CYS A 1 114 ? 13.343 1.007 -17.981 1.00 96.31 114 CYS A N 1
ATOM 895 C CA . CYS A 1 114 ? 12.033 1.654 -18.098 1.00 96.31 114 CYS A CA 1
ATOM 896 C C . CYS A 1 114 ? 10.896 0.640 -18.281 1.00 96.31 114 CYS A C 1
ATOM 898 O O . CYS A 1 114 ? 9.833 0.792 -17.683 1.00 96.31 114 CYS A O 1
ATOM 900 N N . ARG A 1 115 ? 11.102 -0.426 -19.064 1.00 97.12 115 ARG A N 1
ATOM 901 C CA . ARG A 1 115 ? 10.100 -1.485 -19.259 1.00 97.12 115 ARG A CA 1
ATOM 902 C C . ARG A 1 115 ? 9.812 -2.246 -17.967 1.00 97.12 115 ARG A C 1
ATOM 904 O O . ARG A 1 115 ? 8.654 -2.552 -17.678 1.00 97.12 115 ARG A O 1
ATOM 911 N N . ARG A 1 116 ? 10.848 -2.579 -17.197 1.00 98.00 116 ARG A N 1
ATOM 912 C CA . ARG A 1 116 ? 10.709 -3.265 -15.903 1.00 98.00 116 ARG A CA 1
ATOM 913 C C . ARG A 1 116 ? 10.052 -2.361 -14.869 1.00 98.00 116 ARG A C 1
ATOM 915 O O . ARG A 1 116 ? 9.124 -2.803 -14.196 1.00 98.00 116 ARG A O 1
ATOM 922 N N . LEU A 1 117 ? 10.454 -1.094 -14.828 1.00 97.38 117 LEU A N 1
ATOM 923 C CA . LEU A 1 117 ? 9.866 -0.088 -13.954 1.00 97.38 117 LEU A CA 1
ATOM 924 C C . LEU A 1 117 ? 8.390 0.158 -14.297 1.00 97.38 117 LEU A C 1
ATOM 926 O O . LEU A 1 117 ? 7.549 0.143 -13.406 1.00 97.38 117 LEU A O 1
ATOM 930 N N . TYR A 1 118 ? 8.031 0.244 -15.581 1.00 98.25 118 TYR A N 1
ATOM 931 C CA . TYR A 1 118 ? 6.633 0.307 -16.020 1.00 98.25 118 TYR A CA 1
ATOM 932 C C . TYR A 1 118 ? 5.803 -0.866 -15.497 1.00 98.25 118 TYR A C 1
ATOM 934 O O . TYR A 1 118 ? 4.732 -0.654 -14.931 1.00 98.25 118 TYR A O 1
ATOM 942 N N . LYS A 1 119 ? 6.301 -2.102 -15.631 1.00 98.31 119 LYS A N 1
ATOM 943 C CA . LYS A 1 119 ? 5.603 -3.289 -15.114 1.00 98.31 119 LYS A CA 1
ATOM 944 C C . LYS A 1 119 ? 5.438 -3.251 -13.598 1.00 98.31 119 LYS A C 1
ATOM 946 O O . LYS A 1 119 ? 4.400 -3.679 -13.108 1.00 98.31 119 LYS A O 1
ATOM 951 N N . LEU A 1 120 ? 6.435 -2.745 -12.874 1.00 98.19 120 LEU A N 1
ATOM 952 C CA . LEU A 1 120 ? 6.364 -2.580 -11.426 1.00 98.19 120 LEU A CA 1
ATOM 953 C C . LEU A 1 120 ? 5.298 -1.548 -11.027 1.00 98.19 120 LEU A C 1
ATOM 955 O O . LEU A 1 120 ? 4.430 -1.860 -10.217 1.00 98.19 120 LEU A O 1
ATOM 959 N N . HIS A 1 121 ? 5.319 -0.357 -11.636 1.00 97.44 121 HIS A N 1
ATOM 960 C CA . HIS A 1 121 ? 4.314 0.689 -11.408 1.00 97.44 121 HIS A CA 1
ATOM 961 C C . HIS A 1 121 ? 2.902 0.209 -11.767 1.00 97.44 121 HIS A C 1
ATOM 963 O O . HIS A 1 121 ? 1.957 0.454 -11.024 1.00 97.44 121 HIS A O 1
ATOM 969 N N . PHE A 1 122 ? 2.755 -0.495 -12.892 1.00 98.06 122 PHE A N 1
ATOM 970 C CA . PHE A 1 122 ? 1.480 -1.074 -13.309 1.00 98.06 122 PHE A CA 1
ATOM 971 C C . PHE A 1 122 ? 0.964 -2.096 -12.295 1.00 98.06 122 PHE A C 1
ATOM 973 O O . PHE A 1 122 ? -0.192 -2.032 -11.891 1.00 98.06 122 PHE A O 1
ATOM 980 N N . GLN A 1 123 ? 1.823 -3.005 -11.837 1.00 97.81 123 GLN A N 1
ATOM 981 C CA . GLN A 1 123 ? 1.417 -4.009 -10.862 1.00 97.81 123 GLN A CA 1
ATOM 982 C C . GLN A 1 123 ? 1.024 -3.383 -9.519 1.00 97.81 123 GLN A C 1
ATOM 984 O O . GLN A 1 123 ? 0.070 -3.832 -8.890 1.00 97.81 123 GLN A O 1
ATOM 989 N N . LEU A 1 124 ? 1.725 -2.330 -9.093 1.00 94.94 124 LEU A N 1
ATOM 990 C CA . LEU A 1 124 ? 1.382 -1.606 -7.874 1.00 94.94 124 LEU A CA 1
ATOM 991 C C . LEU A 1 124 ? 0.047 -0.858 -7.996 1.00 94.94 124 LEU A C 1
ATOM 993 O O . LEU A 1 124 ? -0.716 -0.828 -7.035 1.00 94.94 124 LEU A O 1
ATOM 997 N N . LEU A 1 125 ? -0.268 -0.317 -9.178 1.00 95.25 125 LEU A N 1
ATOM 998 C CA . LEU A 1 125 ? -1.591 0.239 -9.471 1.00 95.25 125 LEU A CA 1
ATOM 999 C C . LEU A 1 125 ? -2.687 -0.825 -9.326 1.00 95.25 125 LEU A C 1
ATOM 1001 O O . LEU A 1 125 ? -3.696 -0.558 -8.679 1.00 95.25 125 LEU A O 1
ATOM 1005 N N . LEU A 1 126 ? -2.490 -2.026 -9.876 1.00 96.25 126 LEU A N 1
ATOM 1006 C CA . LEU A 1 126 ? -3.464 -3.114 -9.732 1.00 96.25 126 LEU A CA 1
ATOM 1007 C C . LEU A 1 126 ? -3.649 -3.527 -8.267 1.00 96.25 126 LEU A C 1
ATOM 1009 O O . LEU A 1 126 ? -4.781 -3.654 -7.808 1.00 96.25 126 LEU A O 1
ATOM 1013 N N . LEU A 1 127 ? -2.549 -3.654 -7.515 1.00 94.56 127 LEU A N 1
ATOM 1014 C CA . LEU A 1 127 ? -2.591 -3.924 -6.077 1.00 94.56 127 LEU A CA 1
ATOM 1015 C C . LEU A 1 127 ? -3.385 -2.843 -5.328 1.00 94.56 127 LEU A C 1
ATOM 1017 O O . LEU A 1 127 ? -4.254 -3.158 -4.517 1.00 94.56 127 LEU A O 1
ATOM 1021 N N . PHE A 1 128 ? -3.126 -1.570 -5.631 1.00 91.69 128 PHE A N 1
ATOM 1022 C CA . PHE A 1 128 ? -3.848 -0.446 -5.041 1.00 91.69 128 PHE A CA 1
ATOM 1023 C C . PHE A 1 128 ? -5.341 -0.466 -5.402 1.00 91.69 128 PHE A C 1
ATOM 1025 O O . PHE A 1 128 ? -6.183 -0.237 -4.539 1.00 91.69 128 PHE A O 1
ATOM 1032 N N . GLN A 1 129 ? -5.696 -0.793 -6.646 1.00 92.56 129 GLN A N 1
ATOM 1033 C CA . GLN A 1 129 ? -7.089 -0.910 -7.085 1.00 92.56 129 GLN A CA 1
ATOM 1034 C C . GLN A 1 129 ? -7.821 -2.066 -6.403 1.00 92.56 129 GLN A C 1
ATOM 1036 O O . GLN A 1 129 ? -8.944 -1.875 -5.941 1.00 92.56 129 GLN A O 1
ATOM 1041 N N . ALA A 1 130 ? -7.199 -3.242 -6.308 1.00 93.12 130 ALA A N 1
ATOM 1042 C CA . ALA A 1 130 ? -7.748 -4.375 -5.567 1.00 93.12 130 ALA A CA 1
ATOM 1043 C C . ALA A 1 130 ? -7.959 -4.020 -4.087 1.00 93.12 130 ALA A C 1
ATOM 1045 O O . ALA A 1 130 ? -8.998 -4.340 -3.511 1.00 93.12 130 ALA A O 1
ATOM 1046 N N . TYR A 1 131 ? -7.032 -3.262 -3.501 1.00 90.50 131 TYR A N 1
ATOM 1047 C CA . TYR A 1 131 ? -7.167 -2.760 -2.139 1.00 90.50 131 TYR A CA 1
ATOM 1048 C C . TYR A 1 131 ? -8.329 -1.765 -2.000 1.00 90.50 131 TYR A C 1
ATOM 1050 O O . TYR A 1 131 ? -9.146 -1.908 -1.096 1.00 90.50 131 TYR A O 1
ATOM 1058 N N . CYS A 1 132 ? -8.479 -0.817 -2.931 1.00 88.44 132 CYS A N 1
ATOM 1059 C CA . CYS A 1 132 ? -9.624 0.100 -2.947 1.00 88.44 132 CYS A CA 1
ATOM 1060 C C . CYS A 1 132 ? -10.954 -0.667 -2.998 1.00 88.44 132 CYS A C 1
ATOM 1062 O O . CYS A 1 132 ? -11.866 -0.359 -2.236 1.00 88.44 132 CYS A O 1
ATOM 1064 N N . LYS A 1 133 ? -11.049 -1.705 -3.846 1.00 89.38 133 LYS A N 1
ATOM 1065 C CA . LYS A 1 133 ? -12.236 -2.573 -3.914 1.00 89.38 133 LYS A CA 1
ATOM 1066 C C . LYS A 1 133 ? -12.506 -3.269 -2.579 1.00 89.38 133 LYS A C 1
ATOM 1068 O O . LYS A 1 133 ? -13.664 -3.346 -2.177 1.00 89.38 133 LYS A O 1
ATOM 1073 N N . LEU A 1 134 ? -11.466 -3.782 -1.911 1.00 89.19 134 LEU A N 1
ATOM 1074 C CA . LEU A 1 134 ? -11.601 -4.414 -0.597 1.00 89.19 134 LEU A CA 1
ATOM 1075 C C . LEU A 1 134 ? -12.173 -3.421 0.420 1.00 89.19 134 LEU A C 1
ATOM 1077 O O . LEU A 1 134 ? -13.157 -3.741 1.080 1.00 89.19 134 LEU A O 1
ATOM 1081 N N . ILE A 1 135 ? -11.605 -2.217 0.508 1.00 87.06 135 ILE A N 1
ATOM 1082 C CA . ILE A 1 135 ? -12.078 -1.186 1.441 1.00 87.06 135 ILE A CA 1
ATOM 1083 C C . ILE A 1 135 ? -13.531 -0.812 1.166 1.00 87.06 135 ILE A C 1
ATOM 1085 O O . ILE A 1 135 ? -14.325 -0.791 2.097 1.00 87.06 135 ILE A O 1
ATOM 1089 N N . SER A 1 136 ? -13.930 -0.627 -0.096 1.00 86.75 136 SER A N 1
ATOM 1090 C CA . SER A 1 136 ? -15.335 -0.348 -0.426 1.00 86.75 136 SER A CA 1
ATOM 1091 C C . SER A 1 136 ? -16.292 -1.469 0.005 1.00 86.75 136 SER A C 1
ATOM 1093 O O . SER A 1 136 ? -17.426 -1.192 0.401 1.00 86.75 136 SER A O 1
ATOM 1095 N N . ARG A 1 137 ? -15.856 -2.737 -0.046 1.00 86.56 137 ARG A N 1
ATOM 1096 C CA . ARG A 1 137 ? -16.646 -3.869 0.471 1.00 86.56 137 ARG A CA 1
ATOM 1097 C C . ARG A 1 137 ? -16.754 -3.819 1.992 1.00 86.56 137 ARG A C 1
ATOM 1099 O O . ARG A 1 137 ? -17.860 -3.909 2.514 1.00 86.56 137 ARG A O 1
ATOM 1106 N N . VAL A 1 138 ? -15.635 -3.605 2.685 1.00 86.31 138 VAL A N 1
ATOM 1107 C CA . VAL A 1 138 ? -15.600 -3.472 4.151 1.00 86.31 138 VAL A CA 1
ATOM 1108 C C . VAL A 1 138 ? -16.468 -2.298 4.624 1.00 86.31 138 VAL A C 1
ATOM 1110 O O . VAL A 1 138 ? -17.240 -2.449 5.564 1.00 86.31 138 VAL A O 1
ATOM 1113 N N . ASP A 1 139 ? -16.425 -1.156 3.935 1.00 83.62 139 ASP A N 1
ATOM 1114 C CA . ASP A 1 139 ? -17.266 0.012 4.234 1.00 83.62 139 ASP A CA 1
ATOM 1115 C C . ASP A 1 139 ? -18.763 -0.250 4.032 1.00 83.62 139 ASP A C 1
ATOM 1117 O O . ASP A 1 139 ? -19.596 0.353 4.714 1.00 83.62 139 ASP A O 1
ATOM 1121 N N . THR A 1 140 ? -19.121 -1.132 3.097 1.00 83.69 140 THR A N 1
ATOM 1122 C CA . THR A 1 140 ? -20.514 -1.559 2.903 1.00 83.69 140 THR A CA 1
ATOM 1123 C C . THR A 1 140 ? -20.964 -2.426 4.078 1.00 83.69 140 THR A C 1
ATOM 1125 O O . THR A 1 140 ? -22.019 -2.174 4.652 1.00 83.69 140 THR A O 1
ATOM 1128 N N . MET A 1 141 ? -20.118 -3.370 4.493 1.00 80.06 141 MET A N 1
ATOM 1129 C CA . MET A 1 141 ? -20.382 -4.286 5.608 1.00 80.06 141 MET A CA 1
ATOM 1130 C C . MET A 1 141 ? -20.450 -3.581 6.966 1.00 80.06 141 MET A C 1
ATOM 1132 O O . MET A 1 141 ? -21.256 -3.941 7.812 1.00 80.06 141 MET A O 1
ATOM 1136 N N . LYS A 1 142 ? -19.672 -2.508 7.163 1.00 76.81 142 LYS A N 1
ATOM 1137 C CA . LYS A 1 142 ? -19.736 -1.630 8.348 1.00 76.81 142 LYS A CA 1
ATOM 1138 C C . LYS A 1 142 ? -21.147 -1.092 8.643 1.00 76.81 142 LYS A C 1
ATOM 1140 O O . LYS A 1 142 ? -21.400 -0.605 9.740 1.00 76.81 142 LYS A O 1
ATOM 1145 N N . ARG A 1 143 ? -22.042 -1.107 7.650 1.00 75.75 143 ARG A N 1
ATOM 1146 C CA . ARG A 1 143 ? -23.420 -0.603 7.741 1.00 75.75 143 ARG A CA 1
ATOM 1147 C C . ARG A 1 143 ? -24.451 -1.713 7.968 1.00 75.75 143 ARG A C 1
ATOM 1149 O O . ARG A 1 143 ? -25.640 -1.409 8.030 1.00 75.75 143 ARG A O 1
ATOM 1156 N N . GLU A 1 144 ? -24.024 -2.969 8.056 1.00 76.50 144 GLU A N 1
ATOM 1157 C CA . GLU A 1 144 ? -24.896 -4.107 8.341 1.00 76.50 144 GLU A CA 1
ATOM 1158 C C . GLU A 1 144 ? -25.223 -4.173 9.840 1.00 76.50 144 GLU A C 1
ATOM 1160 O O . GLU A 1 144 ? -24.384 -3.879 10.688 1.00 76.50 144 GLU A O 1
ATOM 1165 N N . ALA A 1 145 ? -26.463 -4.540 10.179 1.00 61.94 145 ALA A N 1
ATOM 1166 C CA . ALA A 1 145 ? -26.983 -4.458 11.550 1.00 61.94 145 ALA A CA 1
ATOM 1167 C C . ALA A 1 145 ? -26.320 -5.434 12.541 1.00 61.94 145 ALA A C 1
ATOM 1169 O O . ALA A 1 145 ? -26.425 -5.244 13.749 1.00 61.94 145 ALA A O 1
ATOM 1170 N N . GLU A 1 146 ? -25.652 -6.470 12.034 1.00 73.94 146 GLU A N 1
ATOM 1171 C CA . GLU A 1 146 ? -24.961 -7.492 12.827 1.00 73.94 146 GLU A CA 1
ATOM 1172 C C . GLU A 1 146 ? -23.510 -7.101 13.162 1.00 73.94 146 GLU A C 1
ATOM 1174 O O . GLU A 1 146 ? -22.815 -7.856 13.838 1.00 73.94 146 GLU A O 1
ATOM 1179 N N . VAL A 1 147 ? -23.048 -5.927 12.703 1.00 81.06 147 VAL A N 1
ATOM 1180 C CA . VAL A 1 147 ? -21.664 -5.468 12.868 1.00 81.06 147 VAL A CA 1
ATOM 1181 C C . VAL A 1 147 ? -21.584 -4.254 13.802 1.00 81.06 147 VAL A C 1
ATOM 1183 O O . VAL A 1 147 ? -22.088 -3.169 13.508 1.00 81.06 147 VAL A O 1
ATOM 1186 N N . THR A 1 148 ? -20.872 -4.408 14.915 1.00 87.19 148 THR A N 1
ATOM 1187 C CA . THR A 1 148 ? -20.458 -3.325 15.809 1.00 87.19 148 THR A CA 1
ATOM 1188 C C . THR A 1 148 ? -19.267 -2.585 15.206 1.00 87.19 148 THR A C 1
ATOM 1190 O O . THR A 1 148 ? -18.145 -3.087 15.119 1.00 87.19 148 THR A O 1
ATOM 1193 N N . ASN A 1 149 ? -19.507 -1.349 14.786 1.00 88.38 149 ASN A N 1
ATOM 1194 C CA . ASN A 1 149 ? -18.500 -0.500 14.168 1.00 88.38 149 ASN A CA 1
ATOM 1195 C C . ASN A 1 149 ? -17.734 0.341 15.211 1.00 88.38 149 ASN A C 1
ATOM 1197 O O . ASN A 1 149 ? -18.292 1.277 15.781 1.00 88.38 149 ASN A O 1
ATOM 1201 N N . MET A 1 150 ? -16.432 0.084 15.357 1.00 91.94 150 MET A N 1
ATOM 1202 C CA . MET A 1 150 ? -15.524 0.799 16.269 1.00 91.94 150 MET A CA 1
ATOM 1203 C C . MET A 1 150 ? -14.601 1.817 15.564 1.00 91.94 150 MET A C 1
ATOM 1205 O O . MET A 1 150 ? -13.664 2.335 16.172 1.00 91.94 150 MET A O 1
ATOM 1209 N N . SER A 1 151 ? -14.832 2.123 14.277 1.00 91.75 151 SER A N 1
ATOM 1210 C CA . SER A 1 151 ? -13.993 3.050 13.491 1.00 91.75 151 SER A CA 1
ATOM 1211 C C . SER A 1 151 ? -13.802 4.410 14.156 1.00 91.75 151 SER A C 1
ATOM 1213 O O . SER A 1 151 ? -12.695 4.936 14.142 1.00 91.75 151 SER A O 1
ATOM 1215 N N . GLU A 1 152 ? -14.880 5.018 14.654 1.00 91.25 152 GLU A N 1
ATOM 1216 C CA . GLU A 1 152 ? -14.846 6.391 15.172 1.00 91.25 152 GLU A CA 1
ATOM 1217 C C . GLU A 1 152 ? -14.015 6.471 16.453 1.00 91.25 152 GLU A C 1
ATOM 1219 O O . GLU A 1 152 ? -13.089 7.276 16.535 1.00 91.25 152 GLU A O 1
ATOM 1224 N N . GLU A 1 153 ? -14.275 5.564 17.395 1.00 93.12 153 GLU A N 1
ATOM 1225 C CA . GLU A 1 153 ? -13.530 5.448 18.649 1.00 93.12 153 GLU A CA 1
ATOM 1226 C C . GLU A 1 153 ? -12.030 5.258 18.398 1.00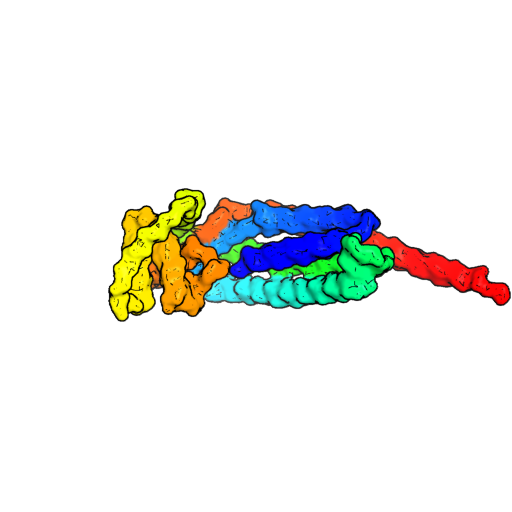 93.12 153 GLU A C 1
ATOM 1228 O O . GLU A 1 153 ? -11.204 5.996 18.939 1.00 93.12 153 GLU A O 1
ATOM 1233 N N . LEU A 1 154 ? -11.667 4.323 17.517 1.00 94.62 154 LEU A N 1
ATOM 1234 C CA . LEU A 1 154 ? -10.266 4.071 17.188 1.00 94.62 154 LEU A CA 1
ATOM 1235 C C . LEU A 1 154 ? -9.619 5.203 16.385 1.00 94.62 154 LEU A C 1
ATOM 1237 O O . LEU A 1 154 ? -8.420 5.419 16.518 1.00 94.62 154 LEU A O 1
ATOM 1241 N N . THR A 1 155 ? -10.381 5.945 15.578 1.00 94.00 155 THR A N 1
ATOM 1242 C CA . THR A 1 155 ? -9.858 7.122 14.862 1.00 94.00 155 THR A CA 1
ATOM 1243 C C . THR A 1 155 ? -9.525 8.250 15.837 1.00 94.00 155 THR A C 1
ATOM 1245 O O . THR A 1 155 ? -8.482 8.890 15.709 1.00 94.00 155 THR A O 1
ATOM 1248 N N . VAL A 1 156 ? -10.374 8.474 16.845 1.00 94.69 156 VAL A N 1
ATOM 1249 C CA . VAL A 1 156 ? -10.092 9.437 17.921 1.00 94.69 156 VAL A CA 1
ATOM 1250 C C . VAL A 1 156 ? -8.868 8.996 18.718 1.00 94.69 156 VAL A C 1
ATOM 1252 O O . VAL A 1 156 ? -7.971 9.805 18.951 1.00 94.69 156 VAL A O 1
ATOM 1255 N N . LEU A 1 157 ? -8.798 7.713 19.086 1.00 96.06 157 LEU A N 1
ATOM 1256 C CA . LEU A 1 157 ? -7.652 7.158 19.801 1.00 96.06 157 LEU A CA 1
ATOM 1257 C C . LEU A 1 157 ? -6.351 7.304 18.996 1.00 96.06 157 LEU A C 1
ATOM 1259 O O . LEU A 1 157 ? -5.344 7.740 19.548 1.00 96.06 157 LEU A O 1
ATOM 1263 N N . GLU A 1 158 ? -6.378 7.009 17.692 1.00 95.31 158 GLU A N 1
ATOM 1264 C CA . GLU A 1 158 ? -5.232 7.183 16.793 1.00 95.31 158 GLU A CA 1
ATOM 1265 C C . GLU A 1 158 ? -4.753 8.639 16.771 1.00 95.31 158 GLU A C 1
ATOM 1267 O O . GLU A 1 158 ? -3.551 8.887 16.860 1.00 95.31 158 GLU A O 1
ATOM 1272 N N . SER A 1 159 ? -5.679 9.600 16.673 1.00 94.25 159 SER A N 1
ATOM 1273 C CA . SER A 1 159 ? -5.341 11.027 16.689 1.00 94.25 159 SER A CA 1
ATOM 1274 C C . SER A 1 159 ? -4.670 11.421 18.001 1.00 94.25 159 SER A C 1
ATOM 1276 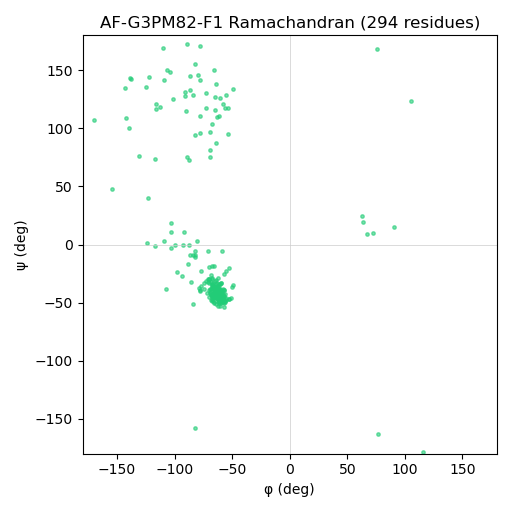O O . SER A 1 159 ? -3.598 12.015 17.978 1.00 94.25 159 SER A O 1
ATOM 1278 N N . CYS A 1 160 ? -5.255 11.044 19.142 1.00 96.25 160 CYS A N 1
ATOM 1279 C CA . CYS A 1 160 ? -4.697 11.378 20.451 1.00 96.25 160 CYS A CA 1
ATOM 1280 C C . CYS A 1 160 ? -3.303 10.772 20.673 1.00 96.25 160 CYS A C 1
ATOM 1282 O O . CYS A 1 160 ? -2.430 11.432 21.232 1.00 96.25 160 CYS A O 1
ATOM 1284 N N . LEU A 1 161 ? -3.086 9.531 20.226 1.00 96.00 161 LEU A N 1
ATOM 1285 C CA . LEU A 1 161 ? -1.785 8.869 20.313 1.00 96.00 161 LEU A CA 1
ATOM 1286 C C . LEU A 1 161 ? -0.734 9.555 19.431 1.00 96.00 161 LEU A C 1
ATOM 1288 O O . LEU A 1 161 ? 0.382 9.776 19.891 1.00 96.00 161 LEU A O 1
ATOM 1292 N N . LYS A 1 162 ? -1.084 9.937 18.196 1.00 93.81 162 LYS A N 1
ATOM 1293 C CA . LYS A 1 162 ? -0.177 10.682 17.304 1.00 93.81 162 LYS A CA 1
ATOM 1294 C C . LYS A 1 162 ? 0.182 12.053 17.872 1.00 93.81 162 LYS A C 1
ATOM 1296 O O . LYS A 1 162 ? 1.349 12.433 17.840 1.00 93.81 162 LYS A O 1
ATOM 1301 N N . ASP A 1 163 ? -0.793 12.769 18.428 1.00 94.19 163 ASP A N 1
ATOM 1302 C CA . ASP A 1 163 ? -0.556 14.071 19.057 1.00 94.19 163 ASP A CA 1
ATOM 1303 C C . ASP A 1 163 ? 0.423 13.933 20.237 1.00 94.19 163 ASP A C 1
ATOM 1305 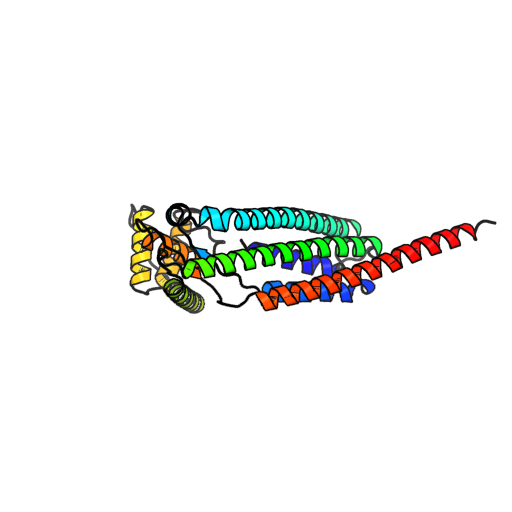O O . ASP A 1 163 ? 1.399 14.681 20.323 1.00 94.19 163 ASP A O 1
ATOM 1309 N N . ALA A 1 164 ? 0.225 12.926 21.096 1.00 94.31 164 ALA A N 1
ATOM 1310 C CA . ALA A 1 164 ? 1.120 12.636 22.217 1.00 94.31 164 ALA A CA 1
ATOM 1311 C C . ALA A 1 164 ? 2.532 12.222 21.765 1.00 94.31 164 ALA A C 1
ATOM 1313 O O . ALA A 1 164 ? 3.514 12.669 22.352 1.00 94.31 164 ALA A O 1
ATOM 1314 N N . GLU A 1 165 ? 2.648 11.425 20.698 1.00 92.56 165 GLU A N 1
ATOM 1315 C CA . GLU A 1 165 ? 3.940 11.011 20.138 1.00 92.56 165 GLU A CA 1
ATOM 1316 C C . GLU A 1 165 ? 4.741 12.204 19.595 1.00 92.56 165 GLU A C 1
ATOM 1318 O O . GLU A 1 165 ? 5.951 12.268 19.788 1.00 92.56 165 GLU A O 1
ATOM 1323 N N . THR A 1 166 ? 4.075 13.183 18.973 1.00 87.81 166 THR A N 1
ATOM 1324 C CA . THR A 1 166 ? 4.741 14.403 18.477 1.00 87.81 166 THR A CA 1
ATOM 1325 C C . THR A 1 166 ? 5.074 15.423 19.568 1.00 87.81 166 THR A C 1
ATOM 1327 O O . THR A 1 166 ? 5.956 16.254 19.368 1.00 87.81 166 THR A O 1
ATOM 1330 N N . GLY A 1 167 ? 4.369 15.387 20.703 1.00 77.44 167 GLY A N 1
ATOM 1331 C CA . GLY A 1 167 ? 4.600 16.280 21.843 1.00 77.44 167 GLY A CA 1
ATOM 1332 C C . GLY A 1 167 ? 5.642 15.771 22.848 1.00 77.44 167 GLY A C 1
ATOM 1333 O O . GLY A 1 167 ? 6.138 16.557 23.655 1.00 77.44 167 GLY A O 1
ATOM 1334 N N . SER A 1 168 ? 5.981 14.479 22.806 1.00 64.06 168 SER A N 1
ATOM 1335 C CA . SER A 1 168 ? 6.955 13.837 23.698 1.00 64.06 168 SER A CA 1
ATOM 1336 C C . SER A 1 168 ? 8.375 13.962 23.122 1.00 64.06 168 SER A C 1
ATOM 1338 O O . SER A 1 168 ? 8.953 13.011 22.606 1.00 64.06 168 SER A O 1
ATOM 1340 N N . ASP A 1 169 ? 8.932 15.176 23.181 1.00 47.94 169 ASP A N 1
ATOM 1341 C CA . ASP A 1 169 ? 10.335 15.482 22.827 1.00 47.94 169 ASP A CA 1
ATOM 1342 C C . ASP A 1 169 ? 11.214 15.673 24.091 1.00 47.94 169 ASP A C 1
ATOM 1344 O O . ASP A 1 169 ? 12.289 16.275 24.064 1.00 47.94 169 ASP A O 1
ATOM 1348 N N . GLY A 1 170 ? 10.741 15.180 25.243 1.00 49.75 170 GLY A N 1
ATOM 1349 C CA . GLY A 1 170 ? 11.460 15.193 26.518 1.00 49.75 170 GLY A CA 1
ATOM 1350 C C . GLY A 1 170 ? 12.022 13.811 26.871 1.00 49.75 170 GLY A C 1
ATOM 1351 O O . GLY A 1 170 ? 11.412 12.802 26.522 1.00 49.75 170 GLY A O 1
ATOM 1352 N N . PRO A 1 171 ? 13.162 13.720 27.581 1.00 45.44 171 PRO A N 1
ATOM 1353 C CA . PRO A 1 171 ? 13.628 12.448 28.113 1.00 45.44 171 PRO A CA 1
ATOM 1354 C C . PRO A 1 171 ? 12.676 12.024 29.237 1.00 45.44 171 PRO A C 1
ATOM 1356 O O . PRO A 1 171 ? 12.779 12.503 30.366 1.00 45.44 171 PRO A O 1
ATOM 1359 N N . GLU A 1 172 ? 11.708 11.170 28.922 1.00 48.56 172 GLU A N 1
ATOM 1360 C CA . GLU A 1 172 ? 10.808 10.606 29.922 1.00 48.56 172 GLU A CA 1
ATOM 1361 C C . GLU A 1 172 ? 11.531 9.489 30.682 1.00 48.56 172 GLU A C 1
ATOM 1363 O O . GLU A 1 172 ? 11.603 8.338 30.251 1.00 48.56 172 GLU A O 1
ATOM 1368 N N . ASP A 1 173 ? 12.090 9.859 31.833 1.00 42.97 173 ASP A N 1
ATOM 1369 C CA . ASP A 1 173 ? 12.516 8.941 32.886 1.00 42.97 173 ASP A CA 1
ATOM 1370 C C . ASP A 1 173 ? 11.264 8.317 33.529 1.00 42.97 173 ASP A C 1
ATOM 1372 O O . ASP A 1 173 ? 10.806 8.717 34.601 1.00 42.97 173 ASP A O 1
ATOM 1376 N N . VAL A 1 174 ? 10.632 7.373 32.825 1.00 47.12 174 VAL A N 1
ATOM 1377 C CA . VAL A 1 174 ? 9.566 6.553 33.405 1.00 47.12 174 VAL A CA 1
ATOM 1378 C C . VAL A 1 174 ? 10.231 5.418 34.168 1.00 47.12 174 VAL A C 1
ATOM 1380 O O . VAL A 1 174 ? 10.562 4.366 33.620 1.00 47.12 174 VAL A O 1
ATOM 1383 N N . CYS A 1 175 ? 10.423 5.646 35.466 1.00 40.16 175 CYS A N 1
ATOM 1384 C CA . CYS A 1 175 ? 10.795 4.618 36.425 1.00 40.16 175 CYS A CA 1
ATOM 1385 C C . CYS A 1 175 ? 9.654 3.592 36.528 1.00 40.16 175 CYS A C 1
ATOM 1387 O O . CYS A 1 175 ? 8.769 3.694 37.379 1.00 40.16 175 CYS A O 1
ATOM 1389 N N . MET A 1 176 ? 9.668 2.585 35.652 1.00 49.56 176 MET A N 1
ATOM 1390 C CA . MET A 1 176 ? 8.965 1.340 35.927 1.00 49.56 176 MET A CA 1
ATOM 1391 C C . MET A 1 176 ? 9.707 0.694 37.090 1.00 49.56 176 MET A C 1
ATOM 1393 O O . MET A 1 176 ? 10.815 0.183 36.937 1.00 49.56 176 MET A O 1
ATOM 1397 N N . THR A 1 177 ? 9.116 0.781 38.278 1.00 45.47 177 THR A N 1
ATOM 1398 C CA . THR A 1 177 ? 9.565 0.013 39.435 1.00 45.47 177 THR A CA 1
ATOM 1399 C C . THR A 1 177 ? 9.598 -1.447 39.001 1.00 45.47 177 THR A C 1
ATOM 1401 O O . THR A 1 177 ? 8.573 -1.986 38.587 1.00 45.47 177 THR A O 1
ATOM 1404 N N . GLU A 1 178 ? 10.784 -2.060 39.021 1.00 39.56 178 GLU A N 1
ATOM 1405 C CA . GLU A 1 178 ? 10.988 -3.470 38.692 1.00 39.56 178 GLU A CA 1
ATOM 1406 C C . GLU A 1 178 ? 10.053 -4.329 39.556 1.00 39.56 178 GLU A C 1
ATOM 1408 O O . GLU A 1 178 ? 10.345 -4.643 40.710 1.00 39.56 178 GLU A O 1
ATOM 1413 N N . SER A 1 179 ? 8.884 -4.684 39.022 1.00 48.03 179 SER A N 1
ATOM 1414 C CA . SER A 1 179 ? 7.996 -5.653 39.652 1.00 48.03 179 SER A CA 1
ATOM 1415 C C . SER A 1 179 ? 8.352 -7.040 39.104 1.00 48.03 179 SER A C 1
ATOM 1417 O O . SER A 1 179 ? 8.390 -7.192 37.880 1.00 48.03 179 SER A O 1
ATOM 1419 N N . PRO A 1 180 ? 8.618 -8.067 39.933 1.00 48.19 180 PRO A N 1
ATOM 1420 C CA . PRO A 1 180 ? 9.428 -9.205 39.489 1.00 48.19 180 PRO A CA 1
ATOM 1421 C C . PRO A 1 180 ? 8.685 -10.264 38.659 1.00 48.19 180 PRO A C 1
ATOM 1423 O O . PRO A 1 180 ? 9.278 -11.296 38.357 1.00 48.19 180 PRO A O 1
ATOM 1426 N N . GLN A 1 181 ? 7.400 -10.082 38.328 1.00 54.03 181 GLN A N 1
ATOM 1427 C CA . GLN A 1 181 ? 6.573 -11.106 37.663 1.00 54.03 181 GLN A CA 1
ATOM 1428 C C . GLN A 1 181 ? 5.412 -10.511 36.843 1.00 54.03 181 GLN A C 1
ATOM 1430 O O . GLN A 1 181 ? 4.269 -10.955 36.956 1.00 54.03 181 GLN A O 1
ATOM 1435 N N . THR A 1 182 ? 5.652 -9.498 36.014 1.00 68.38 182 THR A N 1
ATOM 1436 C CA . THR A 1 182 ? 4.665 -9.118 34.992 1.00 68.38 182 THR A CA 1
ATOM 1437 C C . THR A 1 182 ? 4.669 -10.177 33.890 1.00 68.38 182 THR A C 1
ATOM 1439 O O . THR A 1 182 ? 5.693 -10.413 33.261 1.00 68.38 182 THR A O 1
ATOM 1442 N N . ASN A 1 183 ? 3.546 -10.865 33.679 1.00 87.50 183 ASN A N 1
ATOM 1443 C CA . ASN A 1 183 ? 3.315 -11.664 32.473 1.00 87.50 183 ASN A CA 1
ATOM 1444 C C . ASN A 1 183 ? 2.672 -10.776 31.386 1.00 87.50 183 ASN A C 1
ATOM 1446 O O . ASN A 1 183 ? 2.312 -9.623 31.645 1.00 87.50 183 ASN A O 1
ATOM 1450 N N . THR A 1 184 ? 2.534 -11.297 30.166 1.00 90.69 184 THR A N 1
ATOM 1451 C CA . THR A 1 184 ? 1.991 -10.532 29.031 1.00 90.69 184 THR A CA 1
ATOM 1452 C C . THR A 1 184 ? 0.549 -10.073 29.260 1.00 90.69 184 THR A C 1
ATOM 1454 O O . THR A 1 184 ? 0.193 -8.974 28.847 1.00 90.69 184 THR A O 1
ATOM 1457 N N . GLU A 1 185 ? -0.270 -10.855 29.965 1.00 91.50 185 GLU A N 1
ATOM 1458 C CA . GLU A 1 185 ? -1.665 -10.518 30.275 1.00 91.50 185 GLU A CA 1
ATOM 1459 C C . GLU A 1 185 ? -1.771 -9.309 31.217 1.00 91.50 185 GLU A C 1
ATOM 1461 O O . GLU A 1 185 ? -2.475 -8.347 30.910 1.00 91.50 185 GLU A O 1
ATOM 1466 N N . THR A 1 186 ? -0.999 -9.290 32.308 1.00 91.81 186 THR A N 1
ATOM 1467 C CA . THR A 1 186 ? -0.944 -8.149 33.236 1.00 91.81 186 THR A CA 1
ATOM 1468 C C . THR A 1 186 ? -0.398 -6.892 32.552 1.00 91.81 186 THR A C 1
ATOM 1470 O O . THR A 1 186 ? -0.866 -5.785 32.817 1.00 91.81 186 THR A O 1
ATOM 1473 N N . ALA A 1 187 ? 0.567 -7.048 31.641 1.00 93.12 187 ALA A N 1
ATOM 1474 C CA . ALA A 1 187 ? 1.101 -5.943 30.847 1.00 93.12 187 ALA A CA 1
ATOM 1475 C C . ALA A 1 187 ? 0.046 -5.358 29.888 1.00 93.12 187 ALA A C 1
ATOM 1477 O O . ALA A 1 187 ? -0.104 -4.138 29.811 1.00 93.12 187 ALA A O 1
ATOM 1478 N N . ILE A 1 188 ? -0.735 -6.209 29.210 1.00 94.25 188 ILE A N 1
ATOM 1479 C CA . ILE A 1 188 ? -1.865 -5.773 28.374 1.00 94.25 188 ILE A CA 1
ATOM 1480 C C . ILE A 1 188 ? -2.894 -5.027 29.226 1.00 94.25 188 ILE A C 1
ATOM 1482 O O . ILE A 1 188 ? -3.317 -3.940 28.843 1.00 94.25 188 ILE A O 1
ATOM 1486 N N . GLN A 1 189 ? -3.269 -5.569 30.386 1.00 94.12 189 GLN A N 1
ATOM 1487 C CA . GLN A 1 189 ? -4.255 -4.945 31.267 1.00 94.12 189 GLN A CA 1
ATOM 1488 C C . GLN A 1 189 ? -3.808 -3.548 31.727 1.00 94.12 189 GLN A C 1
ATOM 1490 O O . GLN A 1 189 ? -4.576 -2.593 31.621 1.00 94.12 189 GLN A O 1
ATOM 1495 N N . SER A 1 190 ? -2.545 -3.415 32.144 1.00 94.81 190 SER A N 1
ATOM 1496 C CA . SER A 1 190 ? -1.943 -2.127 32.509 1.00 94.81 190 SER A CA 1
ATOM 1497 C C . SER A 1 190 ? -1.994 -1.119 31.354 1.00 94.81 190 SER A C 1
ATOM 1499 O O . SER A 1 190 ? -2.430 0.016 31.534 1.00 94.81 190 SER A O 1
ATOM 1501 N N . LEU A 1 191 ? -1.655 -1.541 30.131 1.00 95.75 191 LEU A N 1
ATOM 1502 C CA . LEU A 1 191 ? -1.765 -0.683 28.946 1.00 95.75 191 LEU A CA 1
ATOM 1503 C C . LEU A 1 191 ? -3.197 -0.220 28.679 1.00 95.75 191 LEU A C 1
ATOM 1505 O O . LEU A 1 191 ? -3.422 0.951 28.381 1.00 95.75 191 LEU A O 1
ATOM 1509 N N . ILE A 1 192 ? -4.172 -1.123 28.782 1.00 96.38 192 ILE A N 1
ATOM 1510 C CA . ILE A 1 192 ? -5.584 -0.798 28.564 1.00 96.38 192 ILE A CA 1
ATOM 1511 C C . ILE A 1 192 ? -6.084 0.199 29.613 1.00 96.38 192 ILE A C 1
ATOM 1513 O O . ILE A 1 192 ? -6.826 1.121 29.270 1.00 96.38 192 ILE A O 1
ATOM 1517 N N . GLU A 1 193 ? -5.672 0.056 30.871 1.00 95.88 193 GLU A N 1
ATOM 1518 C CA . GLU A 1 193 ? -5.985 1.013 31.937 1.00 95.88 193 GLU A CA 1
ATOM 1519 C C . GLU A 1 193 ? -5.380 2.389 31.656 1.00 95.88 193 GLU A C 1
ATOM 1521 O O . GLU A 1 193 ? -6.101 3.386 31.711 1.00 95.88 193 GLU A O 1
ATOM 1526 N N . THR A 1 194 ? -4.109 2.443 31.253 1.00 96.62 194 THR A N 1
ATOM 1527 C CA . THR A 1 194 ? -3.425 3.680 30.852 1.00 96.62 194 THR A CA 1
ATOM 1528 C C . THR A 1 194 ? -4.138 4.369 29.677 1.00 96.62 194 THR A C 1
ATOM 1530 O O . THR A 1 194 ? -4.419 5.570 29.725 1.00 96.62 194 THR A O 1
ATOM 1533 N N . LEU A 1 195 ? -4.520 3.610 28.641 1.00 96.75 195 LEU A N 1
ATOM 1534 C CA . LEU A 1 195 ? -5.273 4.124 27.488 1.00 96.75 195 LEU A CA 1
ATOM 1535 C C . LEU A 1 195 ? -6.656 4.659 27.892 1.00 96.75 195 LEU A C 1
ATOM 1537 O O . LEU A 1 195 ? -7.063 5.728 27.435 1.00 96.75 195 LEU A O 1
ATOM 1541 N N . ARG A 1 196 ? -7.373 3.957 28.780 1.00 95.12 196 ARG A N 1
ATOM 1542 C CA . ARG A 1 196 ? -8.679 4.394 29.314 1.00 95.12 196 ARG A CA 1
ATOM 1543 C C . ARG A 1 196 ? -8.562 5.631 30.202 1.00 95.12 196 ARG A C 1
ATOM 1545 O O . ARG A 1 196 ? -9.449 6.481 30.170 1.00 95.12 196 ARG A O 1
ATOM 1552 N N . ALA A 1 197 ? -7.461 5.762 30.941 1.00 96.31 197 ALA A N 1
ATOM 1553 C CA . ALA A 1 197 ? -7.120 6.956 31.711 1.00 96.31 197 ALA A CA 1
ATOM 1554 C C . ALA A 1 197 ? -6.716 8.150 30.825 1.00 96.31 197 ALA A C 1
ATOM 1556 O O . ALA A 1 197 ? -6.561 9.260 31.332 1.00 96.31 197 ALA A O 1
ATOM 1557 N N . ARG A 1 198 ? -6.604 7.944 29.502 1.00 95.69 198 ARG A N 1
ATOM 1558 C CA . ARG A 1 198 ? -6.174 8.935 28.504 1.00 95.69 198 ARG A CA 1
ATOM 1559 C C . ARG A 1 198 ? -4.743 9.437 28.713 1.00 95.69 198 ARG A C 1
ATOM 1561 O O . ARG A 1 198 ? -4.405 10.526 28.252 1.00 95.69 198 ARG A O 1
ATOM 1568 N N . ASP A 1 199 ? -3.902 8.640 29.367 1.00 95.75 199 ASP A N 1
ATOM 1569 C CA . ASP A 1 199 ? -2.475 8.923 29.516 1.00 95.75 199 ASP A CA 1
ATOM 1570 C C . ASP A 1 199 ? -1.689 8.331 28.334 1.00 95.75 199 ASP A C 1
ATOM 1572 O O . ASP A 1 199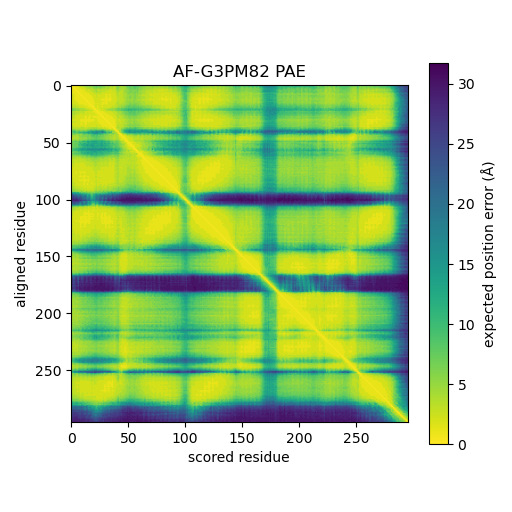 ? -1.056 7.277 28.398 1.00 95.75 199 ASP A O 1
ATOM 1576 N N . PHE A 1 200 ? -1.800 8.996 27.186 1.00 96.81 200 PHE A N 1
ATOM 1577 C CA . PHE A 1 200 ? -1.267 8.497 25.918 1.00 96.81 200 PHE A CA 1
ATOM 1578 C C . PHE A 1 200 ? 0.267 8.459 25.872 1.00 96.81 200 PHE A C 1
ATOM 1580 O O . PHE A 1 200 ? 0.824 7.561 25.241 1.00 96.81 200 PHE A O 1
ATOM 1587 N N . GLY A 1 201 ? 0.943 9.387 26.561 1.00 95.56 201 GLY A N 1
ATOM 1588 C CA . GLY A 1 201 ? 2.406 9.409 26.664 1.00 95.56 201 GLY A CA 1
ATOM 1589 C C . GLY A 1 201 ? 2.923 8.177 27.404 1.00 95.56 201 GLY A C 1
ATOM 1590 O O . GLY A 1 201 ? 3.715 7.409 26.854 1.00 95.56 201 GLY A O 1
ATOM 1591 N N . SER A 1 202 ? 2.361 7.898 28.585 1.00 95.00 202 SER A N 1
ATOM 1592 C CA . SER A 1 202 ? 2.700 6.694 29.346 1.00 95.00 202 SER A CA 1
ATOM 1593 C C . SER A 1 202 ? 2.392 5.414 28.570 1.00 95.00 202 SER A C 1
ATOM 1595 O O . SER A 1 202 ? 3.198 4.490 28.600 1.00 95.00 202 SER A O 1
ATOM 1597 N N . ALA A 1 203 ? 1.279 5.345 27.830 1.00 96.75 203 ALA A N 1
ATOM 1598 C CA . ALA A 1 203 ? 0.955 4.169 27.017 1.00 96.75 203 ALA A CA 1
ATOM 1599 C C . ALA A 1 203 ? 1.995 3.918 25.904 1.00 96.75 203 ALA A C 1
ATOM 1601 O O . ALA A 1 203 ? 2.396 2.774 25.668 1.00 96.75 203 ALA A O 1
ATOM 1602 N N . LEU A 1 204 ? 2.469 4.980 25.240 1.00 95.75 204 LEU A N 1
ATOM 1603 C CA . LEU A 1 204 ? 3.531 4.895 24.231 1.00 95.75 204 LEU A CA 1
ATOM 1604 C C . LEU A 1 204 ? 4.856 4.435 24.851 1.00 95.75 204 LEU A C 1
ATOM 1606 O O . LEU A 1 204 ? 5.522 3.555 24.301 1.00 95.75 204 LEU A O 1
ATOM 1610 N N . SER A 1 205 ? 5.219 4.986 26.009 1.00 93.50 205 SER A N 1
ATOM 1611 C CA . SER A 1 205 ? 6.420 4.603 26.757 1.00 93.50 205 SER A CA 1
ATOM 1612 C C . SER A 1 205 ? 6.342 3.150 27.251 1.00 93.50 205 SER A C 1
ATOM 1614 O O . SER A 1 205 ? 7.288 2.384 27.063 1.00 93.50 205 SER A O 1
ATOM 1616 N N . GLN A 1 206 ? 5.191 2.717 27.772 1.00 93.75 206 GLN A N 1
ATOM 1617 C CA . GLN A 1 206 ? 4.941 1.334 28.192 1.00 93.75 206 GLN A CA 1
ATOM 1618 C C . GLN A 1 206 ? 5.119 0.340 27.040 1.00 93.75 206 GLN A C 1
ATOM 1620 O O . GLN A 1 206 ? 5.813 -0.659 27.213 1.00 93.75 206 GLN A O 1
ATOM 1625 N N . VAL A 1 207 ? 4.569 0.611 25.847 1.00 94.44 207 VAL A N 1
ATOM 1626 C CA . VAL A 1 207 ? 4.756 -0.284 24.687 1.00 94.44 207 VAL A CA 1
ATOM 1627 C C . VAL A 1 207 ? 6.224 -0.410 24.296 1.00 94.44 207 VAL A C 1
ATOM 1629 O O . VAL A 1 207 ? 6.677 -1.523 24.033 1.00 94.44 207 VAL A O 1
ATOM 1632 N N . LYS A 1 208 ? 6.988 0.688 24.300 1.00 91.69 208 LYS A N 1
ATOM 1633 C CA . LYS A 1 208 ? 8.433 0.655 24.011 1.00 91.69 208 LYS A CA 1
ATOM 1634 C C . LYS A 1 208 ? 9.191 -0.207 25.028 1.00 91.69 208 LYS A C 1
ATOM 1636 O O . LYS A 1 208 ? 10.011 -1.039 24.647 1.00 91.69 208 LYS A O 1
ATOM 1641 N N . VAL A 1 209 ? 8.863 -0.086 26.315 1.00 91.50 209 VAL A N 1
ATOM 1642 C CA . VAL A 1 209 ? 9.446 -0.940 27.365 1.00 91.50 209 VAL A CA 1
ATOM 1643 C C . VAL A 1 209 ? 9.054 -2.407 27.161 1.00 91.50 209 VAL A C 1
ATOM 1645 O O . VAL A 1 209 ? 9.903 -3.296 27.214 1.00 91.50 209 VAL A O 1
ATOM 1648 N N . PHE A 1 210 ? 7.784 -2.692 26.872 1.00 93.12 210 PHE A N 1
ATOM 1649 C CA . PHE A 1 210 ? 7.300 -4.064 26.714 1.00 93.12 210 PHE A CA 1
ATOM 1650 C C . PHE A 1 210 ? 7.872 -4.771 25.484 1.00 93.12 210 PHE A C 1
ATOM 1652 O O . PHE A 1 210 ? 8.099 -5.977 25.546 1.00 93.12 210 PHE A O 1
ATOM 1659 N N . ARG A 1 211 ? 8.202 -4.045 24.409 1.00 93.06 211 ARG A N 1
ATOM 1660 C CA . ARG A 1 211 ? 8.957 -4.588 23.263 1.00 93.06 211 ARG A CA 1
ATOM 1661 C C . ARG A 1 211 ? 10.335 -5.116 23.661 1.00 93.06 211 ARG A C 1
ATOM 1663 O O . ARG A 1 211 ? 10.792 -6.104 23.093 1.00 93.06 211 ARG A O 1
ATOM 1670 N N . SER A 1 212 ? 10.976 -4.495 24.651 1.00 89.12 212 SER A N 1
ATOM 1671 C CA . SER A 1 212 ? 12.270 -4.954 25.172 1.00 89.12 212 SER A CA 1
ATOM 1672 C C . SER A 1 212 ? 12.135 -6.207 26.045 1.00 89.12 212 SER A C 1
ATOM 1674 O O . SER A 1 212 ? 13.020 -7.060 26.034 1.00 89.12 212 SER A O 1
ATOM 1676 N N . LEU A 1 213 ? 11.024 -6.339 26.779 1.00 89.75 213 LEU A N 1
ATOM 1677 C CA . LEU A 1 213 ? 10.746 -7.496 27.641 1.00 89.75 213 LEU A CA 1
ATOM 1678 C C . LEU A 1 213 ? 10.246 -8.716 26.850 1.00 89.75 213 LEU A C 1
ATOM 1680 O O . LEU A 1 213 ? 10.627 -9.845 27.159 1.00 89.75 213 LEU A O 1
ATOM 1684 N N . TRP A 1 214 ? 9.436 -8.491 25.810 1.00 90.12 214 TRP A N 1
ATOM 1685 C CA . TRP A 1 214 ? 8.883 -9.527 24.930 1.00 90.12 214 TRP A CA 1
ATOM 1686 C C . TRP A 1 214 ? 9.091 -9.174 23.451 1.00 90.12 214 TRP A C 1
ATOM 1688 O O . TRP A 1 214 ? 8.152 -8.749 22.766 1.00 90.12 214 TRP A O 1
ATOM 1698 N N . PRO A 1 215 ? 10.319 -9.347 22.927 1.00 84.62 215 PRO A N 1
ATOM 1699 C CA . PRO A 1 215 ? 10.637 -8.969 21.558 1.00 84.62 215 PRO A CA 1
ATOM 1700 C C . PRO A 1 215 ? 9.788 -9.736 20.544 1.00 84.62 215 PRO A C 1
ATOM 1702 O O . PRO A 1 215 ? 9.815 -10.964 20.506 1.00 84.62 215 PRO A O 1
ATOM 1705 N N . SER A 1 216 ? 9.106 -9.007 19.656 1.00 82.19 216 SER A N 1
ATOM 1706 C CA . SER A 1 216 ? 8.268 -9.575 18.584 1.00 82.19 216 SER A CA 1
ATOM 1707 C C . SER A 1 216 ? 7.047 -10.382 19.059 1.00 82.19 216 SER A C 1
ATOM 1709 O O . SER A 1 216 ? 6.495 -11.158 18.279 1.00 82.19 216 SER A O 1
ATOM 1711 N N . ASP A 1 217 ? 6.610 -10.198 20.308 1.00 90.06 217 ASP A N 1
ATOM 1712 C CA . ASP A 1 217 ? 5.309 -10.683 20.791 1.00 90.06 217 ASP A CA 1
ATOM 1713 C C . ASP A 1 217 ? 4.192 -9.684 20.391 1.00 90.06 217 ASP A C 1
ATOM 1715 O O . ASP A 1 217 ? 4.349 -8.884 19.465 1.00 90.06 217 ASP A O 1
ATOM 1719 N N . ILE A 1 218 ? 3.053 -9.681 21.086 1.00 90.31 218 ILE A N 1
ATOM 1720 C CA . ILE A 1 218 ? 1.889 -8.819 20.835 1.00 90.31 218 ILE A CA 1
ATOM 1721 C C . ILE A 1 218 ? 2.210 -7.312 20.824 1.00 90.31 218 ILE A C 1
ATOM 1723 O O . ILE A 1 218 ? 1.491 -6.537 20.194 1.00 90.31 218 ILE A O 1
ATOM 1727 N N . PHE A 1 219 ? 3.303 -6.897 21.473 1.00 93.12 219 PHE A N 1
ATOM 1728 C CA . PHE A 1 219 ? 3.781 -5.509 21.507 1.00 93.12 219 PHE A CA 1
ATOM 1729 C C . PHE A 1 219 ? 4.603 -5.109 20.265 1.00 93.12 219 PHE A C 1
ATOM 1731 O O . PHE A 1 219 ? 4.944 -3.935 20.095 1.00 93.12 219 PHE A O 1
ATOM 1738 N N . GLY A 1 220 ? 4.896 -6.059 19.374 1.00 89.50 220 GLY A N 1
ATOM 1739 C CA . GLY A 1 220 ? 5.662 -5.843 18.151 1.00 89.50 220 GLY A CA 1
ATOM 1740 C C . GLY A 1 220 ? 7.171 -5.723 18.376 1.00 89.50 220 GLY A C 1
ATOM 1741 O O . GLY A 1 220 ? 7.721 -6.123 19.401 1.00 89.50 220 GLY A O 1
ATOM 1742 N N . SER A 1 221 ? 7.852 -5.192 17.367 1.00 89.44 221 SER A N 1
ATOM 1743 C CA . SER A 1 221 ? 9.286 -4.904 17.350 1.00 89.44 221 SER A CA 1
ATOM 1744 C C . SER A 1 221 ? 9.554 -3.396 17.379 1.00 89.44 221 SER A C 1
ATOM 1746 O O . SER A 1 221 ? 8.661 -2.585 17.145 1.00 89.44 221 SER A O 1
ATOM 1748 N N . GLU A 1 222 ? 10.810 -2.999 17.596 1.00 86.06 222 GLU A N 1
ATOM 1749 C CA . GLU A 1 222 ? 11.248 -1.592 17.521 1.00 86.06 222 GLU A CA 1
ATOM 1750 C C . GLU A 1 222 ? 10.966 -0.926 16.162 1.00 86.06 222 GLU A C 1
ATOM 1752 O O . GLU A 1 222 ? 10.824 0.290 16.077 1.00 86.06 222 GLU A O 1
ATOM 1757 N N . ALA A 1 223 ? 10.872 -1.711 15.084 1.00 85.38 223 ALA A N 1
ATOM 1758 C CA . ALA A 1 223 ? 10.585 -1.195 13.748 1.00 85.38 223 ALA A CA 1
ATOM 1759 C C . ALA A 1 223 ? 9.085 -0.961 13.493 1.00 85.38 223 ALA A C 1
ATOM 1761 O O . ALA A 1 223 ? 8.730 -0.382 12.461 1.00 85.38 223 ALA A O 1
ATOM 1762 N N . ASP A 1 224 ? 8.218 -1.442 14.388 1.00 88.31 224 ASP A N 1
ATOM 1763 C CA . ASP A 1 224 ? 6.773 -1.324 14.254 1.00 88.31 224 ASP A CA 1
ATOM 1764 C C . ASP A 1 224 ? 6.263 0.001 14.826 1.00 88.31 224 ASP A C 1
ATOM 1766 O O . ASP A 1 224 ? 6.737 0.517 15.841 1.00 88.31 224 ASP A O 1
ATOM 1770 N N . ASP A 1 225 ? 5.233 0.531 14.181 1.00 90.12 225 ASP A N 1
ATOM 1771 C CA . ASP A 1 225 ? 4.537 1.748 14.585 1.00 90.12 225 ASP A CA 1
ATOM 1772 C C . ASP A 1 225 ? 3.841 1.533 15.943 1.00 90.12 225 ASP A C 1
ATOM 1774 O O . ASP A 1 225 ? 2.962 0.676 16.073 1.00 90.12 225 ASP A O 1
ATOM 1778 N N . ALA A 1 226 ? 4.271 2.279 16.967 1.00 93.38 226 ALA A N 1
ATOM 1779 C CA . ALA A 1 226 ? 3.768 2.138 18.334 1.00 93.38 226 ALA A CA 1
ATOM 1780 C C . ALA A 1 226 ? 2.280 2.490 18.446 1.00 93.38 226 ALA A C 1
ATOM 1782 O O . ALA A 1 226 ? 1.543 1.809 19.164 1.00 93.38 226 ALA A O 1
ATOM 1783 N N . VAL A 1 227 ? 1.817 3.488 17.686 1.00 94.31 227 VAL A N 1
ATOM 1784 C CA . VAL A 1 227 ? 0.402 3.866 17.626 1.00 94.31 227 VAL A CA 1
ATOM 1785 C C . VAL A 1 227 ? -0.421 2.705 17.072 1.00 94.31 227 VAL A C 1
ATOM 1787 O O . VAL A 1 227 ? -1.407 2.308 17.690 1.00 94.31 227 VAL A O 1
ATOM 1790 N N . GLN A 1 228 ? -0.004 2.100 15.955 1.00 92.31 228 GLN A N 1
ATOM 1791 C CA . GLN A 1 228 ? -0.724 0.953 15.383 1.00 92.31 228 GLN A CA 1
ATOM 1792 C C . GLN A 1 228 ? -0.723 -0.259 16.326 1.00 92.31 228 GLN A C 1
ATOM 1794 O O . GLN A 1 228 ? -1.756 -0.913 16.471 1.00 92.31 228 GLN A O 1
ATOM 1799 N N . THR A 1 229 ? 0.390 -0.539 17.016 1.00 94.12 229 THR A N 1
ATOM 1800 C CA . THR A 1 229 ? 0.440 -1.585 18.052 1.00 94.12 229 THR A CA 1
ATOM 1801 C C . THR A 1 229 ? -0.608 -1.339 19.143 1.00 94.12 229 THR A C 1
ATOM 1803 O O . THR A 1 229 ? -1.373 -2.246 19.472 1.00 94.12 229 THR A O 1
ATOM 1806 N N . LEU A 1 230 ? -0.677 -0.120 19.683 1.00 96.19 230 LEU A N 1
ATOM 1807 C CA . LEU A 1 230 ? -1.632 0.243 20.733 1.00 96.19 230 LEU A CA 1
ATOM 1808 C C . LEU A 1 230 ? -3.083 0.112 20.264 1.00 96.19 230 LEU A C 1
ATOM 1810 O O . LEU A 1 230 ? -3.904 -0.455 20.984 1.00 96.19 230 LEU A O 1
ATOM 1814 N N . LEU A 1 231 ? -3.393 0.568 19.046 1.00 95.56 231 LEU A N 1
ATOM 1815 C CA . LEU A 1 231 ? -4.723 0.409 18.452 1.00 95.56 231 LEU A CA 1
ATOM 1816 C C . LEU A 1 231 ? -5.111 -1.066 18.315 1.00 95.56 231 LEU A C 1
ATOM 1818 O O . LEU A 1 231 ? -6.246 -1.427 18.619 1.00 95.56 231 LEU A O 1
ATOM 1822 N N . HIS A 1 232 ? -4.180 -1.927 17.892 1.00 93.81 232 HIS A N 1
ATOM 1823 C CA . HIS A 1 232 ? -4.427 -3.365 17.767 1.00 93.81 232 HIS A CA 1
ATOM 1824 C C . HIS A 1 232 ? -4.694 -4.021 19.124 1.00 93.81 232 HIS A C 1
ATOM 1826 O O . HIS A 1 232 ? -5.631 -4.810 19.241 1.00 93.81 232 HIS A O 1
ATOM 1832 N N . ILE A 1 233 ? -3.893 -3.695 20.144 1.00 94.88 233 ILE A N 1
ATOM 1833 C CA . ILE A 1 233 ? -4.075 -4.212 21.507 1.00 94.88 233 ILE A CA 1
ATOM 1834 C C . ILE A 1 233 ? -5.424 -3.751 22.063 1.00 94.88 233 ILE A C 1
ATOM 1836 O O . ILE A 1 233 ? -6.189 -4.573 22.567 1.00 94.88 233 ILE A O 1
ATOM 1840 N N . TYR A 1 234 ? -5.745 -2.465 21.910 1.00 95.69 234 TYR A N 1
ATOM 1841 C CA . TYR A 1 234 ? -7.011 -1.894 22.354 1.00 95.69 234 TYR A CA 1
ATOM 1842 C C . TYR A 1 234 ? -8.208 -2.555 21.670 1.00 95.69 234 TYR A C 1
ATOM 1844 O O . TYR A 1 234 ? -9.099 -3.061 22.349 1.00 95.69 234 TYR A O 1
ATOM 1852 N N . PHE A 1 235 ? -8.206 -2.620 20.336 1.00 94.62 235 PHE A N 1
ATOM 1853 C CA . PHE A 1 235 ? -9.277 -3.253 19.568 1.00 94.62 235 PHE A CA 1
ATOM 1854 C C . PHE A 1 235 ? -9.458 -4.717 19.963 1.00 94.62 235 PHE A C 1
ATOM 1856 O O . PHE A 1 235 ? -10.567 -5.145 20.275 1.00 94.62 235 PHE A O 1
ATOM 1863 N N . ARG A 1 236 ? -8.364 -5.485 20.014 1.00 92.31 236 ARG A N 1
ATOM 1864 C CA . ARG A 1 236 ? -8.412 -6.897 20.399 1.00 92.31 236 ARG A CA 1
ATOM 1865 C C . ARG A 1 236 ? -8.981 -7.071 21.802 1.00 92.31 236 ARG A C 1
ATOM 1867 O O . ARG A 1 236 ? -9.785 -7.967 22.006 1.00 92.31 236 ARG A O 1
ATOM 1874 N N . HIS A 1 237 ? -8.592 -6.223 22.752 1.00 92.38 237 HIS A N 1
ATOM 1875 C CA . HIS A 1 237 ? -9.110 -6.298 24.111 1.00 92.38 237 HIS A CA 1
ATOM 1876 C C . HIS A 1 237 ? -10.609 -5.970 24.179 1.00 92.38 237 HIS A C 1
ATOM 1878 O O . HIS A 1 237 ? -11.354 -6.658 24.869 1.00 92.38 237 HIS A O 1
ATOM 1884 N N . GLN A 1 238 ? -11.070 -4.931 23.479 1.00 89.94 238 GLN A N 1
ATOM 1885 C CA . GLN A 1 238 ? -12.485 -4.534 23.507 1.00 89.94 238 GLN A CA 1
ATOM 1886 C C . GLN A 1 238 ? -13.413 -5.552 22.836 1.00 89.94 238 GLN A C 1
ATOM 1888 O O . GLN A 1 238 ? -14.582 -5.653 23.194 1.00 89.94 238 GLN A O 1
ATOM 1893 N N . THR A 1 239 ? -12.886 -6.318 21.885 1.00 88.62 239 THR A N 1
ATOM 1894 C CA . THR A 1 239 ? -13.644 -7.314 21.117 1.00 88.62 239 THR A CA 1
ATOM 1895 C C . THR A 1 239 ? -13.585 -8.719 21.720 1.00 88.62 239 THR A C 1
ATOM 1897 O O . THR A 1 239 ? -14.224 -9.633 21.208 1.00 88.62 239 THR A O 1
ATOM 1900 N N . LEU A 1 240 ? -12.870 -8.916 22.836 1.00 87.75 240 LEU A N 1
ATOM 1901 C CA . LEU A 1 240 ? -12.814 -10.207 23.528 1.00 87.75 240 LEU A CA 1
ATOM 1902 C C . LEU A 1 240 ? -14.217 -10.681 23.933 1.00 87.75 240 LEU A C 1
ATOM 1904 O O . LEU A 1 240 ? -14.912 -10.028 24.710 1.00 87.75 240 LEU A O 1
ATOM 1908 N N . GLY A 1 241 ? -14.610 -11.853 23.431 1.00 81.50 241 GLY A N 1
ATOM 1909 C CA . GLY A 1 241 ? -15.911 -12.461 23.720 1.00 81.50 241 GLY A CA 1
ATOM 1910 C C . GLY A 1 241 ? -17.098 -11.770 23.043 1.00 81.50 241 GLY A C 1
ATOM 1911 O O . GLY A 1 241 ? -18.241 -12.086 23.370 1.00 81.50 241 GLY A O 1
ATOM 1912 N N . GLN A 1 242 ? -16.844 -10.836 22.123 1.00 80.25 242 GLN A N 1
ATOM 1913 C CA . GLN A 1 242 ? -17.860 -10.214 21.283 1.00 80.25 242 GLN A CA 1
ATOM 1914 C C . GLN A 1 242 ? -17.711 -10.696 19.842 1.00 80.25 242 GLN A C 1
ATOM 1916 O O . GLN A 1 242 ? -16.602 -10.830 19.334 1.00 80.25 242 GLN A O 1
ATOM 1921 N N . THR A 1 243 ? -18.841 -10.913 19.176 1.00 79.25 243 THR A N 1
ATOM 1922 C CA . THR A 1 243 ? -18.893 -11.177 17.737 1.00 79.25 243 THR A CA 1
ATOM 1923 C C . THR A 1 243 ? -19.435 -9.961 17.004 1.00 79.25 243 THR A C 1
ATOM 1925 O O . THR A 1 243 ? -20.221 -9.185 17.550 1.00 79.25 243 THR A O 1
ATOM 1928 N N . GLY A 1 244 ? -19.004 -9.786 15.760 1.00 81.31 244 GLY A N 1
ATOM 1929 C CA . GLY A 1 244 ? -19.464 -8.714 14.888 1.00 81.31 244 GLY A CA 1
ATOM 1930 C C . GLY A 1 244 ? -18.646 -7.428 14.969 1.00 81.31 244 GLY A C 1
ATOM 1931 O O . GLY A 1 244 ? -19.126 -6.406 14.507 1.00 81.31 244 GLY A O 1
ATOM 1932 N N . CYS A 1 245 ? -17.440 -7.397 15.533 1.00 87.88 245 CYS A N 1
ATOM 1933 C CA . CYS A 1 245 ? -16.697 -6.143 15.672 1.00 87.88 245 CYS A CA 1
ATOM 1934 C C . CYS A 1 245 ? -15.778 -5.852 14.472 1.00 87.88 245 CYS A C 1
ATOM 1936 O O . CYS A 1 245 ? -14.977 -6.679 14.039 1.00 87.88 245 CYS A O 1
ATOM 1938 N N . LEU A 1 246 ? -15.862 -4.629 13.945 1.00 89.69 246 LEU A N 1
ATOM 1939 C CA . LEU A 1 246 ? -15.048 -4.141 12.828 1.00 89.69 246 LEU A CA 1
ATOM 1940 C C . LEU A 1 246 ? -14.605 -2.703 13.094 1.00 89.69 246 LEU A C 1
ATOM 1942 O O . LEU A 1 246 ? -15.386 -1.871 13.559 1.00 89.69 246 LEU A O 1
ATOM 1946 N N . ALA A 1 247 ? -13.385 -2.368 12.685 1.00 90.69 247 ALA A N 1
ATOM 1947 C CA . ALA A 1 247 ? -12.970 -0.983 12.538 1.00 90.69 247 ALA A CA 1
ATOM 1948 C C . ALA A 1 247 ? -12.152 -0.748 11.272 1.00 90.69 247 ALA A C 1
ATOM 1950 O O . ALA A 1 247 ? -11.305 -1.540 10.877 1.00 90.69 247 ALA A O 1
ATOM 1951 N N . VAL A 1 248 ? -12.392 0.403 10.662 1.00 89.94 248 VAL A N 1
ATOM 1952 C CA . VAL A 1 248 ? -11.569 0.986 9.600 1.00 89.94 248 VAL A CA 1
ATOM 1953 C C . VAL A 1 248 ? -11.003 2.296 10.136 1.00 89.94 248 VAL A C 1
ATOM 1955 O O . VAL A 1 248 ? -11.784 3.188 10.474 1.00 89.94 248 VAL A O 1
ATOM 1958 N N . VAL A 1 249 ? -9.680 2.383 10.258 1.00 89.62 249 VAL A N 1
ATOM 1959 C CA . VAL A 1 249 ? -8.947 3.492 10.892 1.00 89.62 249 VAL A CA 1
ATOM 1960 C C . VAL A 1 249 ? -7.969 4.096 9.891 1.00 89.62 249 VAL A C 1
ATOM 1962 O O . VAL A 1 249 ? -7.392 3.381 9.078 1.00 89.62 249 VAL A O 1
ATOM 1965 N N . GLY A 1 250 ? -7.768 5.408 9.933 1.00 83.62 250 GLY A N 1
ATOM 1966 C CA . GLY A 1 250 ? -6.912 6.136 9.001 1.00 83.62 250 GLY A CA 1
ATOM 1967 C C . GLY A 1 250 ? -7.700 7.133 8.149 1.00 83.62 250 GLY A C 1
ATOM 1968 O O . GLY A 1 250 ? -8.907 7.307 8.332 1.00 83.62 250 GLY A O 1
ATOM 1969 N N . PRO A 1 251 ? -7.032 7.844 7.226 1.00 71.88 251 PRO A N 1
ATOM 1970 C CA . PRO A 1 251 ? -7.655 8.934 6.491 1.00 71.88 251 PRO A CA 1
ATOM 1971 C C . PRO A 1 251 ? -8.838 8.424 5.664 1.00 71.88 251 PRO A C 1
ATOM 1973 O O . PRO A 1 251 ? -8.668 7.729 4.665 1.00 71.88 251 PRO A O 1
ATOM 1976 N N . SER A 1 252 ? -10.042 8.823 6.081 1.00 58.91 252 SER A N 1
ATOM 1977 C CA . SER A 1 252 ? -11.295 8.597 5.361 1.00 58.91 252 SER A CA 1
ATOM 1978 C C . SER A 1 252 ? -11.302 9.452 4.095 1.00 58.91 252 SER A C 1
ATOM 1980 O O . SER A 1 252 ? -11.787 10.585 4.071 1.00 58.91 252 SER A O 1
ATOM 1982 N N . ARG A 1 253 ? -10.643 8.956 3.048 1.00 64.50 253 ARG A N 1
ATOM 1983 C CA . ARG A 1 253 ? -10.599 9.596 1.737 1.00 64.50 253 ARG A CA 1
ATOM 1984 C C . ARG A 1 253 ? -11.075 8.611 0.694 1.00 64.50 253 ARG A C 1
ATOM 1986 O O . ARG A 1 253 ? -10.638 7.465 0.662 1.00 64.50 253 ARG A O 1
ATOM 1993 N N . ASP A 1 254 ? -11.922 9.106 -0.199 1.00 76.62 254 ASP A N 1
ATOM 1994 C CA . ASP A 1 254 ? -12.174 8.429 -1.458 1.00 76.62 254 ASP A CA 1
ATOM 1995 C C . ASP A 1 254 ? -10.833 8.243 -2.185 1.00 76.62 254 ASP A C 1
ATOM 1997 O O . ASP A 1 254 ? -10.134 9.212 -2.496 1.00 76.62 254 ASP A O 1
ATOM 2001 N N . LEU A 1 255 ? -10.452 6.985 -2.405 1.00 83.56 255 LEU A N 1
ATOM 2002 C CA . LEU A 1 255 ? -9.214 6.607 -3.086 1.00 83.56 255 LEU A CA 1
ATOM 2003 C C . LEU A 1 255 ? -9.367 6.652 -4.617 1.00 83.56 255 LEU A C 1
ATOM 2005 O O . LEU A 1 255 ? -8.371 6.566 -5.346 1.00 83.56 255 LEU A O 1
ATOM 2009 N N . SER A 1 256 ? -1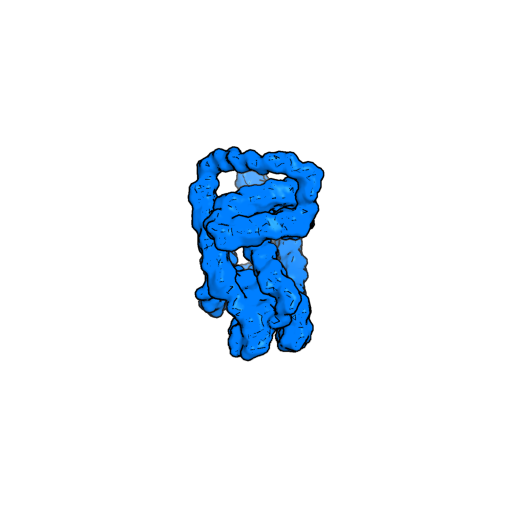0.591 6.840 -5.124 1.00 85.88 256 SER A N 1
ATOM 2010 C CA . SER A 1 256 ? -10.901 6.896 -6.557 1.00 85.88 256 SER A CA 1
ATOM 2011 C C . SER A 1 256 ? -10.103 7.963 -7.317 1.00 85.88 256 SER A C 1
ATOM 2013 O O . SER A 1 256 ? -9.565 7.632 -8.377 1.00 85.88 256 SER A O 1
ATOM 2015 N N . PRO A 1 257 ? -9.911 9.200 -6.809 1.00 88.75 257 PRO A N 1
ATOM 2016 C CA . PRO A 1 257 ? -9.101 10.211 -7.489 1.00 88.75 257 PRO A CA 1
ATOM 2017 C C . PRO A 1 257 ? -7.630 9.801 -7.631 1.00 88.75 257 PRO A C 1
ATOM 2019 O O . PRO A 1 257 ? -7.014 10.049 -8.669 1.00 88.75 257 PRO A O 1
ATOM 2022 N N . ALA A 1 258 ? -7.061 9.149 -6.611 1.00 89.50 258 ALA A N 1
ATOM 2023 C CA . ALA A 1 258 ? -5.694 8.638 -6.670 1.00 89.50 258 ALA A CA 1
ATOM 2024 C C . ALA A 1 258 ? -5.582 7.496 -7.693 1.00 89.50 258 ALA A C 1
ATOM 2026 O O . ALA A 1 258 ? -4.684 7.512 -8.532 1.00 89.50 258 ALA A O 1
ATOM 2027 N N . SER A 1 259 ? -6.536 6.559 -7.687 1.00 91.25 259 SER A N 1
ATOM 2028 C CA . SER A 1 259 ? -6.602 5.448 -8.648 1.00 91.25 259 SER A CA 1
ATOM 2029 C C . SER A 1 259 ? -6.741 5.938 -10.095 1.00 91.25 259 SER A C 1
ATOM 2031 O O . SER A 1 259 ? -6.003 5.493 -10.981 1.00 91.25 259 SER A O 1
ATOM 2033 N N . ALA A 1 260 ? -7.625 6.910 -10.340 1.00 93.19 260 ALA A N 1
ATOM 2034 C CA . ALA A 1 260 ? -7.820 7.517 -11.654 1.00 93.19 260 ALA A CA 1
ATOM 2035 C C . ALA A 1 260 ? -6.538 8.203 -12.146 1.00 93.19 260 ALA A C 1
ATOM 2037 O O . ALA A 1 260 ? -6.089 7.956 -13.267 1.00 93.19 260 ALA A O 1
ATOM 2038 N N . ARG A 1 261 ? -5.888 8.996 -11.283 1.00 94.62 261 ARG A N 1
ATOM 2039 C CA . ARG A 1 261 ? -4.637 9.677 -11.632 1.00 94.62 261 ARG A CA 1
ATOM 2040 C C . ARG A 1 261 ? -3.490 8.702 -11.900 1.00 94.62 261 ARG A C 1
ATOM 2042 O O . ARG A 1 261 ? -2.722 8.910 -12.837 1.00 94.62 261 ARG A O 1
ATOM 2049 N N . LEU A 1 262 ? -3.360 7.639 -11.108 1.00 94.75 262 LEU A N 1
ATOM 2050 C CA . LEU A 1 262 ? -2.351 6.604 -11.346 1.00 94.75 262 LEU A CA 1
ATOM 2051 C C . LEU A 1 262 ? -2.607 5.855 -12.659 1.00 94.75 262 LEU A C 1
ATOM 2053 O O . LEU A 1 262 ? -1.655 5.553 -13.375 1.00 94.75 262 LEU A O 1
ATOM 2057 N N . THR A 1 263 ? -3.872 5.604 -13.002 1.00 96.88 263 THR A N 1
ATOM 2058 C CA . THR A 1 263 ? -4.262 4.984 -14.279 1.00 96.88 263 THR A CA 1
ATOM 2059 C C . THR A 1 263 ? -3.872 5.862 -15.467 1.00 96.88 263 THR A C 1
ATOM 2061 O O . THR A 1 263 ? -3.270 5.376 -16.424 1.00 96.88 263 THR A O 1
ATOM 2064 N N . GLU A 1 264 ? -4.142 7.166 -15.386 1.00 97.31 264 GLU A N 1
ATOM 2065 C CA . GLU A 1 264 ? -3.749 8.140 -16.408 1.00 97.31 264 GLU A CA 1
ATOM 2066 C C . GLU A 1 264 ? -2.224 8.182 -16.596 1.00 97.31 264 GLU A C 1
ATOM 2068 O O . GLU A 1 264 ? -1.726 8.045 -17.714 1.00 97.31 264 GLU A O 1
ATOM 2073 N N . LEU A 1 265 ? -1.466 8.308 -15.500 1.00 96.75 265 LEU A N 1
ATOM 2074 C CA . LEU A 1 265 ? -0.001 8.309 -15.544 1.00 96.75 265 LEU A CA 1
ATOM 2075 C C . LEU A 1 265 ? 0.546 6.992 -16.104 1.00 96.75 265 LEU A C 1
ATOM 2077 O O . LEU A 1 265 ? 1.472 7.007 -16.915 1.00 96.75 265 LEU A O 1
ATOM 2081 N N . ASN A 1 266 ? -0.044 5.852 -15.730 1.00 97.38 266 ASN A N 1
ATOM 2082 C CA . ASN A 1 266 ? 0.347 4.555 -16.271 1.00 97.38 266 ASN A CA 1
ATOM 2083 C C . ASN A 1 266 ? 0.162 4.493 -17.794 1.00 97.38 266 ASN A C 1
ATOM 2085 O O . ASN A 1 266 ? 1.062 4.032 -18.500 1.00 97.38 266 ASN A O 1
ATOM 2089 N N . LEU A 1 267 ? -0.963 5.000 -18.308 1.00 97.31 267 LEU A N 1
ATOM 2090 C CA . LEU A 1 267 ? -1.222 5.060 -19.744 1.00 97.31 267 LEU A CA 1
ATOM 2091 C C . LEU A 1 267 ? -0.199 5.952 -20.461 1.00 97.31 267 LEU A C 1
ATOM 2093 O O . LEU A 1 267 ? 0.388 5.524 -21.456 1.00 97.31 267 LEU A O 1
ATOM 2097 N N . GLN A 1 268 ? 0.084 7.140 -19.921 1.00 97.06 268 GLN A N 1
ATOM 2098 C CA . GLN A 1 268 ? 1.076 8.061 -20.486 1.00 97.06 268 GLN A CA 1
ATOM 2099 C C . GLN A 1 268 ? 2.479 7.437 -20.556 1.00 97.06 268 GLN A C 1
ATOM 2101 O O . GLN A 1 268 ? 3.166 7.569 -21.574 1.00 97.06 268 GLN A O 1
ATOM 2106 N N . ILE A 1 269 ? 2.895 6.725 -19.502 1.00 97.06 269 ILE A N 1
ATOM 2107 C CA . ILE A 1 269 ? 4.178 6.009 -19.469 1.00 97.06 269 ILE A CA 1
ATOM 2108 C C . ILE A 1 269 ? 4.188 4.893 -20.518 1.00 97.06 269 ILE A C 1
ATOM 2110 O O . ILE A 1 269 ? 5.166 4.755 -21.253 1.00 97.06 269 ILE A O 1
ATOM 2114 N N . ARG A 1 270 ? 3.101 4.115 -20.630 1.00 97.38 270 ARG A N 1
ATOM 2115 C CA . ARG A 1 270 ? 2.976 3.033 -21.621 1.00 97.38 270 ARG A CA 1
ATOM 2116 C C . ARG A 1 270 ? 3.161 3.555 -23.043 1.00 97.38 270 ARG A C 1
ATOM 2118 O O . ARG A 1 270 ? 3.894 2.961 -23.832 1.00 97.38 270 ARG A O 1
ATOM 2125 N N . GLU A 1 271 ? 2.521 4.671 -23.368 1.00 96.62 271 GLU A N 1
ATOM 2126 C CA . GLU A 1 271 ? 2.643 5.307 -24.680 1.00 96.62 271 GLU A CA 1
ATOM 2127 C C . GLU A 1 271 ? 4.049 5.858 -24.934 1.00 96.62 271 GLU A C 1
ATOM 2129 O O . GLU A 1 271 ? 4.599 5.682 -26.024 1.00 96.62 271 GLU A O 1
ATOM 2134 N N . ALA A 1 272 ? 4.655 6.508 -23.935 1.00 95.44 272 ALA A N 1
ATOM 2135 C CA . ALA A 1 272 ? 6.029 6.992 -24.031 1.00 95.44 272 ALA A CA 1
ATOM 2136 C C . ALA A 1 272 ? 7.015 5.838 -24.266 1.00 95.44 272 ALA A C 1
ATOM 2138 O O . ALA A 1 272 ? 7.912 5.957 -25.104 1.00 95.44 272 ALA A O 1
ATOM 2139 N N . LEU A 1 273 ? 6.815 4.713 -23.576 1.00 95.69 273 LEU A N 1
ATOM 2140 C CA . LEU A 1 273 ? 7.613 3.503 -23.737 1.00 95.69 273 LEU A CA 1
ATOM 2141 C C . LEU A 1 273 ? 7.451 2.906 -25.139 1.00 95.69 273 LEU A C 1
ATOM 2143 O O . LEU A 1 273 ? 8.454 2.611 -25.785 1.00 95.69 273 LEU A O 1
ATOM 2147 N N . GLY A 1 274 ? 6.218 2.811 -25.645 1.00 94.25 274 GLY A N 1
ATOM 2148 C CA . GLY A 1 274 ? 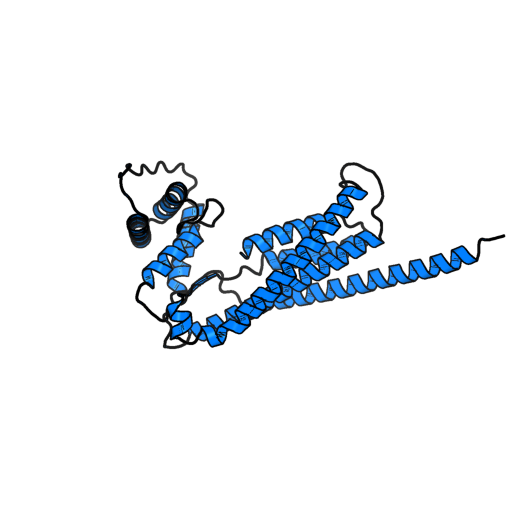5.945 2.330 -27.002 1.00 94.25 274 GLY A CA 1
ATOM 2149 C C . GLY A 1 274 ? 6.620 3.181 -28.084 1.00 94.25 274 GLY A C 1
ATOM 2150 O O . GLY A 1 274 ? 7.236 2.642 -29.003 1.00 94.25 274 GLY A O 1
ATOM 2151 N N . ARG A 1 275 ? 6.592 4.516 -27.946 1.00 93.38 275 ARG A N 1
ATOM 2152 C CA . ARG A 1 275 ? 7.302 5.427 -28.864 1.00 93.38 275 ARG A CA 1
ATOM 2153 C C . ARG A 1 275 ? 8.817 5.223 -28.825 1.00 93.38 275 ARG A C 1
ATOM 2155 O O . ARG A 1 275 ? 9.446 5.147 -29.877 1.00 93.38 275 ARG A O 1
ATOM 2162 N N . ALA A 1 276 ? 9.402 5.111 -27.633 1.00 90.88 276 ALA A N 1
ATOM 2163 C CA . ALA A 1 276 ? 10.841 4.899 -27.482 1.00 90.88 276 ALA A CA 1
ATOM 2164 C C . ALA A 1 276 ? 11.297 3.551 -28.079 1.00 90.88 276 ALA A C 1
ATOM 2166 O O . ALA A 1 276 ? 12.325 3.489 -28.752 1.00 90.88 276 ALA A O 1
ATOM 2167 N N . GLN A 1 277 ? 10.494 2.495 -27.918 1.00 89.06 277 GLN A N 1
ATOM 2168 C CA . GLN A 1 277 ? 10.746 1.183 -28.525 1.00 89.06 277 GLN A CA 1
ATOM 2169 C C . GLN A 1 277 ? 10.681 1.217 -30.058 1.00 89.06 277 GLN A C 1
ATOM 2171 O O . GLN A 1 277 ? 11.537 0.631 -30.721 1.00 89.06 277 GLN A O 1
ATOM 2176 N N . ALA A 1 278 ? 9.717 1.938 -30.634 1.00 88.69 278 ALA A N 1
ATOM 2177 C CA . ALA A 1 278 ? 9.608 2.083 -32.086 1.00 88.69 278 ALA A CA 1
ATOM 2178 C C . ALA A 1 278 ? 10.834 2.790 -32.695 1.00 88.69 278 ALA A C 1
ATOM 2180 O O . ALA A 1 278 ? 11.367 2.343 -33.712 1.00 88.69 278 ALA A O 1
ATOM 2181 N N . VAL A 1 279 ? 11.331 3.851 -32.047 1.00 83.69 279 VAL A N 1
ATOM 2182 C CA . VAL A 1 279 ? 12.549 4.565 -32.477 1.00 83.69 279 VAL A CA 1
ATOM 2183 C C . VAL A 1 279 ? 13.774 3.648 -32.433 1.00 83.69 279 VAL A C 1
ATOM 2185 O O . VAL A 1 279 ? 14.583 3.659 -33.361 1.00 83.69 279 VAL A O 1
ATOM 2188 N N . GLN A 1 280 ? 13.896 2.812 -31.398 1.00 79.56 280 GLN A N 1
ATOM 2189 C CA . GLN A 1 280 ? 14.985 1.841 -31.303 1.00 79.56 280 GLN A CA 1
ATOM 2190 C C . GLN A 1 280 ? 14.937 0.816 -32.448 1.00 79.56 280 GLN A C 1
ATOM 2192 O O . GLN A 1 280 ? 15.964 0.556 -33.074 1.00 79.56 280 GLN A O 1
ATOM 2197 N N . ALA A 1 281 ? 13.758 0.272 -32.764 1.00 76.88 281 ALA A N 1
ATOM 2198 C CA . ALA A 1 281 ? 13.589 -0.692 -33.853 1.00 76.88 281 ALA A CA 1
ATOM 2199 C C . ALA A 1 281 ? 13.949 -0.095 -35.230 1.00 76.88 281 ALA A C 1
ATOM 2201 O O . ALA A 1 281 ? 14.647 -0.728 -36.024 1.00 76.88 281 ALA A O 1
ATOM 2202 N N . LEU A 1 282 ? 13.549 1.156 -35.491 1.00 75.50 282 LEU A N 1
ATOM 2203 C CA . LEU A 1 282 ? 13.894 1.888 -36.719 1.00 75.50 282 LEU A CA 1
ATOM 2204 C C . LEU A 1 282 ? 15.400 2.189 -36.828 1.00 75.50 282 LEU A C 1
ATOM 2206 O O . LEU A 1 282 ? 15.975 2.104 -37.917 1.00 75.50 282 LEU A O 1
ATOM 2210 N N . GLY A 1 283 ? 16.061 2.500 -35.710 1.00 63.00 283 GLY A N 1
ATOM 2211 C CA . GLY A 1 283 ? 17.512 2.714 -35.662 1.00 63.00 283 GLY A CA 1
ATOM 2212 C C . GLY A 1 283 ? 18.321 1.441 -35.940 1.00 63.00 283 GLY A C 1
ATOM 2213 O O . GLY A 1 283 ? 19.339 1.493 -36.627 1.00 63.00 283 GLY A O 1
ATOM 2214 N N . VAL A 1 284 ? 17.841 0.281 -35.479 1.00 60.88 284 VAL A N 1
ATOM 2215 C CA . VAL A 1 284 ? 18.457 -1.025 -35.783 1.00 60.88 284 VAL A CA 1
ATOM 2216 C C . VAL A 1 284 ? 18.258 -1.391 -37.256 1.00 60.88 284 VAL A C 1
ATOM 2218 O O . VAL A 1 284 ? 19.201 -1.829 -37.914 1.00 60.88 284 VAL A O 1
ATOM 2221 N N . SER A 1 285 ? 17.065 -1.143 -37.809 1.00 57.62 285 SER A N 1
ATOM 2222 C CA . SER A 1 285 ? 16.777 -1.427 -39.218 1.00 57.62 285 SER A CA 1
ATOM 2223 C C . SER A 1 285 ? 17.594 -0.542 -40.168 1.00 57.62 285 SER A C 1
ATOM 2225 O O . SER A 1 285 ? 18.119 -1.036 -41.158 1.00 57.62 285 SER A O 1
ATOM 2227 N N . THR A 1 286 ? 17.769 0.747 -39.866 1.00 54.75 286 THR A N 1
ATOM 2228 C CA . THR A 1 286 ? 18.604 1.650 -40.687 1.00 54.75 286 THR A CA 1
ATOM 2229 C C . THR A 1 286 ? 20.106 1.376 -40.539 1.00 54.75 286 THR A C 1
ATOM 2231 O O . THR A 1 286 ? 20.843 1.518 -41.514 1.00 54.75 286 THR A O 1
ATOM 2234 N N . GLY A 1 287 ? 20.564 0.916 -39.368 1.00 51.44 287 GLY A N 1
ATOM 2235 C CA . GLY A 1 287 ? 21.943 0.463 -39.152 1.00 51.44 287 GLY A CA 1
ATOM 2236 C C . GLY A 1 287 ? 22.317 -0.773 -39.979 1.00 51.44 287 GLY A C 1
ATOM 2237 O O . GLY A 1 287 ? 23.397 -0.800 -40.563 1.00 51.44 287 GLY A O 1
ATOM 2238 N N . LEU A 1 288 ? 21.400 -1.742 -40.099 1.00 48.34 288 LEU A N 1
ATOM 2239 C CA . LEU A 1 288 ? 21.572 -2.946 -40.927 1.00 48.34 288 LEU A CA 1
ATOM 2240 C C . LEU A 1 288 ? 21.610 -2.644 -42.434 1.00 48.34 288 LEU A C 1
ATOM 2242 O O . LEU A 1 288 ? 22.372 -3.274 -43.159 1.00 48.34 288 LEU A O 1
ATOM 2246 N N . TYR A 1 289 ? 20.847 -1.654 -42.908 1.00 45.34 289 TYR A N 1
ATOM 2247 C CA . TYR A 1 289 ? 20.916 -1.213 -44.311 1.00 45.34 289 TYR A CA 1
ATOM 2248 C C . TYR A 1 289 ? 22.219 -0.465 -44.639 1.00 45.34 289 TYR A C 1
ATOM 2250 O O . TYR A 1 289 ? 22.698 -0.516 -45.774 1.00 45.34 289 TYR A O 1
ATOM 2258 N N . ARG A 1 290 ? 22.819 0.227 -43.659 1.00 45.06 290 ARG A N 1
ATOM 2259 C CA . ARG A 1 290 ? 24.085 0.952 -43.851 1.00 45.06 290 ARG A CA 1
ATOM 2260 C C . ARG A 1 290 ? 25.302 0.028 -43.854 1.00 45.06 290 ARG A C 1
ATOM 2262 O O . ARG A 1 290 ? 26.214 0.264 -44.638 1.00 45.06 290 ARG A O 1
ATOM 2269 N N . SER A 1 291 ? 25.307 -1.033 -43.044 1.00 48.16 291 SER A N 1
ATOM 2270 C CA . SER A 1 291 ? 26.402 -2.014 -43.023 1.00 48.16 291 SER A CA 1
ATOM 2271 C C . SER A 1 291 ? 26.469 -2.886 -44.283 1.00 48.16 291 SER A C 1
ATOM 2273 O O . SER A 1 291 ? 27.535 -3.408 -44.591 1.00 48.16 291 SER A O 1
ATOM 2275 N N . THR A 1 292 ? 25.387 -2.985 -45.063 1.00 50.91 292 THR A N 1
ATOM 2276 C CA . THR A 1 292 ? 25.384 -3.662 -46.374 1.00 50.91 292 THR A CA 1
ATOM 2277 C C . THR A 1 292 ? 25.857 -2.792 -47.546 1.00 50.91 292 THR A C 1
ATOM 2279 O O . THR A 1 292 ? 26.051 -3.318 -48.635 1.00 50.91 292 THR A O 1
ATOM 2282 N N . GLN A 1 293 ? 26.050 -1.478 -47.360 1.00 50.84 293 GLN A N 1
ATOM 2283 C CA . GLN A 1 293 ? 26.525 -0.564 -48.419 1.00 50.84 293 GLN A CA 1
ATOM 2284 C C . GLN A 1 293 ? 28.008 -0.181 -48.295 1.00 50.84 293 GLN A C 1
ATOM 2286 O O . GLN A 1 293 ? 28.543 0.502 -49.163 1.00 50.84 293 GLN A O 1
ATOM 2291 N N . THR A 1 294 ? 28.692 -0.637 -47.245 1.00 50.56 294 THR A N 1
ATOM 2292 C CA . THR A 1 294 ? 30.135 -0.447 -47.050 1.00 50.56 294 THR A CA 1
ATOM 2293 C C . THR A 1 294 ? 30.838 -1.799 -47.040 1.00 50.56 294 THR A C 1
ATOM 2295 O O . THR A 1 294 ? 31.236 -2.309 -45.996 1.00 50.56 294 THR A O 1
ATOM 2298 N N . SER A 1 295 ? 30.961 -2.416 -48.207 1.00 41.69 295 SER A N 1
ATOM 2299 C CA . SER A 1 295 ? 31.955 -3.458 -48.470 1.00 41.69 295 SER A CA 1
ATOM 2300 C C . SER A 1 295 ? 32.448 -3.246 -49.903 1.00 41.69 295 SER A C 1
ATOM 2302 O O . SER A 1 295 ? 31.633 -3.394 -50.815 1.00 41.69 295 SER A O 1
ATOM 2304 N N . PRO A 1 296 ? 33.695 -2.778 -50.104 1.00 47.31 296 PRO A N 1
ATOM 2305 C CA . PRO A 1 296 ? 34.331 -2.784 -51.417 1.00 47.31 296 PRO A CA 1
ATOM 2306 C C . PRO A 1 296 ? 34.671 -4.208 -51.870 1.00 47.31 296 PRO A C 1
ATOM 2308 O O . PRO A 1 296 ? 34.910 -5.071 -50.992 1.00 47.31 296 PRO A O 1
#

InterPro domains:
  IPR039867 Protein furry/Tao3/Mor2 [PTHR12295] (73-278)
  IPR045842 Protein furry, C-terminal [PF19421] (1-283)

Foldseek 3Di:
DLVVVLVLLVVLLVLLLLLDDPLCNVLSVLSVVLSCLSPPVQWAWDKDDDPQQCVVVVVCVVCVVLVVQLVVLVVQLVVLSVVLVVLSVVQCVVANDPPDGDDDRDLVSSLVSLVSSLSNLVSVLSSSVSSLVNVVSQVVLCPDPLADECAVVLQVLLVLLVVLVVVPPDPPPPPPPCDPDDDPVNLLVVLLVCVVVSVNNVSLVSLVVVCVVPPCDLSYHPVDDNSVSSSNSNQCVVCVVHHRYMYIYDDPDNCVVSSVVSVVSSVVSVVVSVVSVVVVVVVVVVVVVVVVVPDD

Mean predicted aligned error: 8.97 Å